Protein AF-A0A319DHI3-F1 (afdb_monomer_lite)

Organism: NCBI:txid1448320

pLDDT: mean 70.58, std 24.43, range [30.47, 97.31]

Secondary structure (DSSP, 8-state):
--TTSS---TT---GGGTGGGS--PPPPPPPPPPPP----------------------------------------GGG-EEEEEEEE-SSEEEEEEEE---------------------PPPEEEEEEEEPP-S-HHHHHHHHHHHHHHHH---TTSPPEEEEEE-SSSTT-EEEEEE--TT--HHHHHHTSTTSS--HHHHHHHHHHHHHHHHH-

Sequence (217 aa):
MILTKQPLCLLHLPSSLWSRWQPSSPSPSPSPSPSPSPSSSNLLELETEGSLESDEQHPLLNKHHHHHNQLQTTLPPNYGTCTSILHYGTHSCIRLYKSSSSSSPSSPTNPQTQTPKPPKRSQRYFVLKTLRPTTSTAQKLRNALESLLSTTLSHPHLLRTIDTLTSPKRRGETTLVSEFCPLGDLGQYLASRSRGVLAPGEARDVLRQVLGAVGYL

Foldseek 3Di:
DPPVPAAAQQPPDDPVVVVVPDDPDPDDDDDDDDDDDDDDDDDDDDDDDDDDDDDDDDDDDDPDDDPPDPPCLPDPLQQADFDAWPDDDPFKTKTKTKHDPPDDPDDDDDDDDDDDDPDDDDIFMKIKIKGHDDPDPVSLVVVVVVVVCQQPDDDPNHFHFPDKDDRPVHPSIIMTITGDRPCHHPQSVLVPDPVSDDDPVVVVVVVVSVVRSVVSD

InterPro domains:
  IPR000719 Protein kinase domain [PS50011] (80-217)
  IPR001245 Serine-threonine/tyrosine-protein kinase, catalytic domain [PF07714] (121-217)
  IPR011009 Protein kinase-like domain superfamily [SSF56112] (120-217)

Structure (mmCIF, N/CA/C/O backbone):
data_AF-A0A319DHI3-F1
#
_entry.id   AF-A0A319DHI3-F1
#
loop_
_atom_site.group_PDB
_atom_site.id
_atom_site.type_symbol
_atom_site.label_atom_id
_atom_site.label_alt_id
_atom_site.label_comp_id
_atom_site.label_asym_id
_atom_site.label_entity_id
_atom_site.label_seq_id
_atom_site.pdbx_PDB_ins_code
_atom_site.Cartn_x
_atom_site.Cartn_y
_atom_site.Cartn_z
_atom_site.occupancy
_atom_site.B_iso_or_equiv
_atom_site.auth_seq_id
_atom_site.auth_comp_id
_atom_site.auth_asym_id
_atom_site.auth_atom_id
_atom_site.pdbx_PDB_model_num
ATOM 1 N N . MET A 1 1 ? 6.275 -9.210 -21.234 1.00 36.16 1 MET A N 1
ATOM 2 C CA . MET A 1 1 ? 4.800 -9.059 -21.124 1.00 36.16 1 MET A CA 1
ATOM 3 C C . MET A 1 1 ? 4.261 -9.449 -19.732 1.00 36.16 1 MET A C 1
ATOM 5 O O . MET A 1 1 ? 3.164 -9.978 -19.636 1.00 36.16 1 MET A O 1
ATOM 9 N N . ILE A 1 2 ? 4.990 -9.194 -18.635 1.00 39.66 2 ILE A N 1
ATOM 10 C CA . ILE A 1 2 ? 4.577 -9.639 -17.282 1.00 39.66 2 ILE A CA 1
ATOM 11 C C . ILE A 1 2 ? 3.806 -8.535 -16.523 1.00 39.66 2 ILE A C 1
ATOM 13 O O . ILE A 1 2 ? 2.928 -8.832 -15.720 1.00 39.66 2 ILE A O 1
ATOM 17 N N . LEU A 1 3 ? 4.055 -7.260 -16.844 1.00 45.19 3 LEU A N 1
ATOM 18 C CA . LEU A 1 3 ? 3.503 -6.097 -16.133 1.00 45.19 3 LEU A CA 1
ATOM 19 C C . LEU A 1 3 ? 2.072 -5.699 -16.527 1.00 45.19 3 LEU A C 1
ATOM 21 O O . LEU A 1 3 ? 1.460 -4.883 -15.847 1.00 45.19 3 LEU A O 1
ATOM 25 N N . THR A 1 4 ? 1.500 -6.275 -17.589 1.00 44.53 4 THR A N 1
ATOM 26 C CA . THR A 1 4 ? 0.123 -5.949 -18.008 1.00 44.53 4 THR A CA 1
ATOM 27 C C . THR A 1 4 ? -0.947 -6.643 -17.163 1.00 44.53 4 THR A C 1
ATOM 29 O O . THR A 1 4 ? -2.120 -6.301 -17.277 1.00 44.53 4 THR A O 1
ATOM 32 N N . LYS A 1 5 ? -0.566 -7.620 -16.325 1.00 43.97 5 LYS A N 1
ATOM 33 C CA . LYS A 1 5 ? -1.500 -8.428 -15.519 1.00 43.97 5 LYS A CA 1
ATOM 34 C C . LYS A 1 5 ? -1.241 -8.393 -14.011 1.00 43.97 5 LYS A C 1
ATOM 36 O O . LYS A 1 5 ? -1.989 -9.018 -13.267 1.00 43.97 5 LYS A O 1
ATOM 41 N N . GLN A 1 6 ? -0.183 -7.726 -13.557 1.00 46.97 6 GLN A N 1
ATOM 42 C CA . GLN A 1 6 ? 0.192 -7.669 -12.144 1.00 46.97 6 GLN A CA 1
ATOM 43 C C . GLN A 1 6 ? 0.262 -6.194 -11.738 1.00 46.97 6 GLN A C 1
ATOM 45 O O . GLN A 1 6 ? 1.110 -5.482 -12.280 1.00 46.97 6 GLN A O 1
ATOM 50 N N . PRO A 1 7 ? -0.621 -5.711 -10.846 1.00 48.66 7 PRO A N 1
ATOM 51 C CA . PRO A 1 7 ? -0.544 -4.337 -10.377 1.00 48.66 7 PRO A CA 1
ATOM 52 C C . PRO A 1 7 ? 0.771 -4.154 -9.617 1.00 48.66 7 PRO A C 1
ATOM 54 O O . PRO A 1 7 ? 1.057 -4.871 -8.656 1.00 48.66 7 PRO A O 1
ATOM 57 N N . LEU A 1 8 ? 1.591 -3.201 -10.058 1.00 50.03 8 LEU A N 1
ATOM 58 C CA . LEU A 1 8 ? 2.637 -2.667 -9.198 1.00 50.03 8 LEU A CA 1
ATOM 59 C C . LEU A 1 8 ? 1.958 -1.811 -8.131 1.00 50.03 8 LEU A C 1
ATOM 61 O O . LEU A 1 8 ? 1.081 -1.001 -8.436 1.00 50.03 8 LEU A O 1
ATOM 65 N N . CYS A 1 9 ? 2.376 -1.971 -6.879 1.00 50.53 9 CYS A N 1
ATOM 66 C CA . CYS A 1 9 ? 1.965 -1.091 -5.794 1.00 50.53 9 CYS A CA 1
ATOM 67 C C . CYS A 1 9 ? 2.652 0.274 -5.987 1.00 50.53 9 CYS A C 1
ATOM 69 O O . CYS A 1 9 ? 3.675 0.566 -5.373 1.00 50.53 9 CYS A O 1
ATOM 71 N N . LEU A 1 10 ? 2.115 1.105 -6.885 1.00 48.00 10 LEU A N 1
ATOM 72 C CA . LEU A 1 10 ? 2.698 2.404 -7.244 1.00 48.00 10 LEU A CA 1
ATOM 73 C C . LEU A 1 10 ? 2.516 3.472 -6.158 1.00 48.00 10 LEU A C 1
ATOM 75 O O . LEU A 1 10 ? 3.172 4.507 -6.201 1.00 48.00 10 LEU A O 1
ATOM 79 N N . LEU A 1 11 ? 1.683 3.206 -5.150 1.00 42.56 11 LEU A N 1
ATOM 80 C CA . LEU A 1 11 ? 1.424 4.117 -4.037 1.00 42.56 11 LEU A CA 1
ATOM 81 C C . LEU A 1 11 ? 1.624 3.419 -2.692 1.00 42.56 11 LEU A C 1
ATOM 83 O O . LEU A 1 11 ? 0.743 3.383 -1.837 1.00 42.56 11 LEU A O 1
ATOM 87 N N . HIS A 1 12 ? 2.818 2.876 -2.481 1.00 42.56 12 HIS A N 1
ATOM 88 C CA . HIS A 1 12 ? 3.374 2.848 -1.136 1.00 42.56 12 HIS A CA 1
ATOM 89 C C . HIS A 1 12 ? 4.557 3.806 -1.109 1.00 42.56 12 HIS A C 1
ATOM 91 O O . HIS A 1 12 ? 5.701 3.410 -1.286 1.00 42.56 12 HIS A O 1
ATOM 97 N N . LEU A 1 13 ? 4.254 5.099 -0.981 1.00 35.31 13 LEU A N 1
ATOM 98 C CA . LEU A 1 13 ? 5.253 6.127 -0.723 1.00 35.31 13 LEU A CA 1
ATOM 99 C C . LEU A 1 13 ? 5.558 6.077 0.780 1.00 35.31 13 LEU A C 1
ATOM 101 O O . LEU A 1 13 ? 4.743 6.565 1.569 1.00 35.31 13 LEU A O 1
ATOM 105 N N . PRO A 1 14 ? 6.678 5.480 1.230 1.00 36.59 14 PRO A N 1
ATOM 106 C CA . PRO A 1 14 ? 7.170 5.764 2.566 1.00 36.59 14 PRO A CA 1
ATOM 107 C C . PRO A 1 14 ? 7.330 7.281 2.704 1.00 36.59 14 PRO A C 1
ATOM 109 O O . PRO A 1 14 ? 7.787 7.959 1.782 1.00 36.59 14 PRO A O 1
ATOM 112 N N . SER A 1 15 ? 6.968 7.821 3.865 1.00 42.94 15 SER A N 1
ATOM 113 C CA . SER A 1 15 ? 7.085 9.250 4.186 1.00 42.94 15 SER A CA 1
ATOM 114 C C . SER A 1 15 ? 8.495 9.817 3.952 1.00 42.94 15 SER A C 1
ATOM 116 O O . SER A 1 15 ? 8.642 11.019 3.761 1.00 42.94 15 SER A O 1
ATOM 118 N N . SER A 1 16 ? 9.523 8.963 3.878 1.00 38.22 16 SER A N 1
ATOM 119 C CA . SER A 1 16 ? 10.902 9.328 3.540 1.00 38.22 16 SER A CA 1
ATOM 120 C C . SER A 1 16 ? 11.125 9.756 2.080 1.00 38.22 16 SER A C 1
ATOM 122 O O . SER A 1 16 ? 12.112 10.438 1.808 1.00 38.22 16 SER A O 1
ATOM 124 N N . LEU A 1 17 ? 10.238 9.417 1.134 1.00 40.50 17 LEU A N 1
ATOM 125 C CA . LEU A 1 17 ? 10.367 9.866 -0.263 1.00 40.50 17 LEU A CA 1
ATOM 126 C C . LEU A 1 17 ? 9.920 11.322 -0.469 1.00 40.50 17 LEU A C 1
ATOM 128 O O . LEU A 1 17 ? 10.429 11.974 -1.379 1.00 40.50 17 LEU A O 1
ATOM 132 N N . TRP A 1 18 ? 9.058 11.867 0.399 1.00 40.66 18 TRP A N 1
ATOM 133 C CA . TRP A 1 18 ? 8.704 13.294 0.368 1.00 40.66 18 TRP A CA 1
ATOM 134 C C . TRP A 1 18 ? 9.872 14.198 0.774 1.00 40.66 18 TRP A C 1
ATOM 136 O O . TRP A 1 18 ? 10.034 15.276 0.209 1.00 40.66 18 TRP A O 1
ATOM 146 N N . SER A 1 19 ? 10.738 13.745 1.685 1.00 40.16 19 SER A N 1
ATOM 147 C CA . SER A 1 19 ? 11.916 14.512 2.113 1.00 40.16 19 SER A CA 1
ATOM 148 C C . SER A 1 19 ? 12.955 14.692 1.001 1.00 40.16 19 SER A C 1
ATOM 150 O O . SER A 1 19 ? 13.740 15.631 1.048 1.00 40.16 19 SER A O 1
ATOM 152 N N . ARG A 1 20 ? 12.960 13.822 -0.020 1.00 40.34 20 ARG A N 1
ATOM 153 C CA . ARG A 1 20 ? 13.910 13.889 -1.144 1.00 40.34 20 ARG A CA 1
ATOM 154 C C . ARG A 1 20 ? 13.523 14.923 -2.213 1.00 40.34 20 ARG A C 1
ATOM 156 O O . ARG A 1 20 ? 14.382 15.312 -2.995 1.00 40.34 20 ARG A O 1
ATOM 163 N N . TRP A 1 21 ? 12.267 15.371 -2.243 1.00 38.88 21 TRP A N 1
ATOM 164 C CA . TRP A 1 21 ? 11.761 16.351 -3.216 1.00 38.88 21 TRP A CA 1
ATOM 165 C C . TRP A 1 21 ? 11.563 17.754 -2.632 1.00 38.88 21 TRP A C 1
ATOM 167 O O . TRP A 1 21 ? 11.002 18.620 -3.302 1.00 38.88 21 TRP A O 1
ATOM 177 N N . GLN A 1 22 ? 12.031 18.013 -1.408 1.00 40.81 22 GLN A N 1
ATOM 178 C CA . GLN A 1 22 ? 12.145 19.392 -0.948 1.00 40.81 22 GLN A CA 1
ATOM 179 C C . GLN A 1 22 ? 13.282 20.069 -1.726 1.00 40.81 22 GLN A C 1
ATOM 181 O O . GLN A 1 22 ? 14.399 19.543 -1.715 1.00 40.81 22 GLN A O 1
ATOM 186 N N . PRO A 1 23 ? 13.038 21.202 -2.414 1.00 38.53 23 PRO A N 1
ATOM 187 C CA . PRO A 1 23 ? 14.133 22.017 -2.915 1.00 38.53 23 PRO A CA 1
ATOM 188 C C . PRO A 1 23 ? 15.029 22.339 -1.721 1.00 38.53 23 PRO A C 1
ATOM 190 O O . PRO A 1 23 ? 14.546 22.808 -0.691 1.00 38.53 23 PRO A O 1
ATOM 193 N N . SER A 1 24 ? 16.315 22.010 -1.837 1.00 44.00 24 SER A N 1
ATOM 194 C CA . SER A 1 24 ? 17.316 22.316 -0.824 1.00 44.00 24 SER A CA 1
ATOM 195 C C . SER A 1 24 ? 17.225 23.801 -0.498 1.00 44.00 24 SER A C 1
ATOM 197 O O . SER A 1 24 ? 17.513 24.640 -1.355 1.00 44.00 24 SER A O 1
ATOM 199 N N . SER A 1 25 ? 16.777 24.111 0.718 1.00 49.09 25 SER A N 1
ATOM 200 C CA . SER A 1 25 ? 16.766 25.462 1.262 1.00 49.09 25 SER A CA 1
ATOM 201 C C . SER A 1 25 ? 18.147 26.085 1.032 1.00 49.09 25 SER A C 1
ATOM 203 O O . SER A 1 25 ? 19.147 25.404 1.287 1.00 49.09 25 SER A O 1
ATOM 205 N N . PRO A 1 26 ? 18.248 27.329 0.533 1.00 44.53 26 PRO A N 1
ATOM 206 C CA . PRO A 1 26 ? 19.545 27.965 0.354 1.00 44.53 26 PRO A CA 1
ATOM 207 C C . PRO A 1 26 ? 20.287 27.987 1.695 1.00 44.53 26 PRO A C 1
ATOM 209 O O . PRO A 1 26 ? 19.713 28.328 2.729 1.00 44.53 26 PRO A O 1
ATOM 212 N N . SER A 1 27 ? 21.553 27.562 1.660 1.00 51.34 27 SER A N 1
ATOM 213 C CA . SER A 1 27 ? 22.453 27.530 2.815 1.00 51.34 27 SER A CA 1
ATOM 214 C C . SER A 1 27 ? 22.424 28.880 3.539 1.00 51.34 27 SER A C 1
ATOM 216 O O . SER A 1 27 ? 22.609 29.904 2.874 1.00 51.34 27 SER A O 1
ATOM 218 N N . PRO A 1 28 ? 22.229 28.929 4.869 1.00 46.22 28 PRO A N 1
ATOM 219 C CA . PRO A 1 28 ? 22.390 30.176 5.596 1.00 46.22 28 PRO A CA 1
ATOM 220 C C . PRO A 1 28 ? 23.846 30.638 5.468 1.00 46.22 28 PRO A C 1
ATOM 222 O O . PRO A 1 28 ? 24.785 29.871 5.688 1.00 46.22 28 PRO A O 1
ATOM 225 N N . SER A 1 29 ? 24.013 31.890 5.049 1.00 53.88 29 SER A N 1
ATOM 226 C CA . SER A 1 29 ? 25.300 32.584 4.999 1.00 53.88 29 SER A CA 1
ATOM 227 C C . SER A 1 29 ? 25.890 32.679 6.417 1.00 53.88 29 SER A C 1
ATOM 229 O O . SER A 1 29 ? 25.120 32.856 7.365 1.00 53.88 29 SER A O 1
ATOM 231 N N . PRO A 1 30 ? 27.217 32.576 6.608 1.00 47.91 30 PRO A N 1
ATOM 232 C CA . PRO A 1 30 ? 27.811 32.623 7.940 1.00 47.91 30 PRO A CA 1
ATOM 233 C C . PRO A 1 30 ? 27.656 34.024 8.550 1.00 47.91 30 PRO A C 1
ATOM 235 O O . PRO A 1 30 ? 28.173 35.006 8.020 1.00 47.91 30 PRO A O 1
ATOM 238 N N . SER A 1 31 ? 26.941 34.120 9.673 1.00 53.53 31 SER A N 1
ATOM 239 C CA . SER A 1 31 ? 26.945 35.317 10.518 1.00 53.53 31 SER A CA 1
ATOM 240 C C . SER A 1 31 ? 28.185 35.341 11.428 1.00 53.53 31 SER A C 1
ATOM 242 O O . SER A 1 31 ? 28.656 34.278 11.840 1.00 53.53 31 SER A O 1
ATOM 244 N N . PRO A 1 32 ? 28.730 36.536 11.725 1.00 44.84 32 PRO A N 1
ATOM 245 C CA . PRO A 1 32 ? 30.010 36.704 12.408 1.00 44.84 32 PRO A CA 1
ATOM 246 C C . PRO A 1 32 ? 29.967 36.381 13.910 1.00 44.84 32 PRO A C 1
ATOM 248 O O . PRO A 1 32 ? 28.933 36.480 14.568 1.00 44.84 32 PRO A O 1
ATOM 251 N N . SER A 1 33 ? 31.141 36.005 14.423 1.00 45.78 33 SER A N 1
ATOM 252 C CA . SER A 1 33 ? 31.447 35.566 15.788 1.00 45.78 33 SER A CA 1
ATOM 253 C C . SER A 1 33 ? 31.031 36.548 16.898 1.00 45.78 33 SER A C 1
ATOM 255 O O . SER A 1 33 ? 31.194 37.756 16.724 1.00 45.78 33 SER A O 1
ATOM 257 N N . PRO A 1 34 ? 30.606 36.058 18.080 1.00 44.69 34 PRO A N 1
ATOM 258 C CA . PRO A 1 34 ? 30.396 36.900 19.254 1.00 44.69 34 PRO A CA 1
ATOM 259 C C . PRO A 1 34 ? 31.695 37.115 20.053 1.00 44.69 34 PRO A C 1
ATOM 261 O O . PRO A 1 34 ? 32.431 36.169 20.338 1.00 44.69 34 PRO A O 1
ATOM 264 N N . SER A 1 35 ? 31.938 38.364 20.457 1.00 44.28 35 SER A N 1
ATOM 265 C CA . SER A 1 35 ? 32.925 38.749 21.479 1.00 44.28 35 SER A CA 1
ATOM 266 C C . SER A 1 35 ? 32.280 38.775 22.878 1.00 44.28 35 SER A C 1
ATOM 268 O O . SER A 1 35 ? 31.080 39.036 22.974 1.00 44.28 35 SER A O 1
ATOM 270 N N . PRO A 1 36 ? 33.036 38.530 23.968 1.00 50.75 36 PRO A N 1
ATOM 271 C CA . PRO A 1 36 ? 32.479 38.394 25.315 1.00 50.75 36 PRO A CA 1
ATOM 272 C C . PRO A 1 36 ? 32.521 39.693 26.142 1.00 50.75 36 PRO A C 1
ATOM 274 O O . PRO A 1 36 ? 33.281 40.609 25.820 1.00 50.75 36 PRO A O 1
ATOM 277 N N . SER A 1 37 ? 31.811 39.657 27.287 1.00 41.78 37 SER A N 1
ATOM 278 C CA . SER A 1 37 ? 31.950 40.427 28.561 1.00 41.78 37 SER A CA 1
ATOM 279 C C . SER A 1 37 ? 30.704 41.276 28.952 1.00 41.78 37 SER A C 1
ATOM 281 O O . SER A 1 37 ? 29.848 41.498 28.103 1.00 41.78 37 SER A O 1
ATOM 283 N N . PRO A 1 38 ? 30.549 41.746 30.216 1.00 46.25 38 PRO A N 1
ATOM 284 C CA . PRO A 1 38 ? 30.062 40.951 31.356 1.00 46.25 38 PRO A CA 1
ATOM 285 C C . PRO A 1 38 ? 28.987 41.668 32.235 1.00 46.25 38 PRO A C 1
ATOM 287 O O . PRO A 1 38 ? 28.722 42.852 32.079 1.00 46.25 38 PRO A O 1
ATOM 290 N N . SER A 1 39 ? 28.455 40.930 33.224 1.00 36.69 39 SER A N 1
ATOM 291 C CA . SER A 1 39 ? 27.930 41.374 34.542 1.00 36.69 39 SER A CA 1
ATOM 292 C C . SER A 1 39 ? 26.665 42.259 34.666 1.00 36.69 39 SER A C 1
ATOM 294 O O . SER A 1 39 ? 26.707 43.457 34.411 1.00 36.69 39 SER A O 1
ATOM 296 N N . SER A 1 40 ? 25.619 41.702 35.309 1.00 38.47 40 SER A N 1
ATOM 297 C CA . SER A 1 40 ? 25.028 42.131 36.614 1.00 38.47 40 SER A CA 1
ATOM 298 C C . SER A 1 40 ? 23.487 42.043 36.689 1.00 38.47 40 SER A C 1
ATOM 300 O O . SER A 1 40 ? 22.779 42.762 35.999 1.00 38.47 40 SER A O 1
ATOM 302 N N . SER A 1 41 ? 23.027 41.174 37.598 1.00 37.19 41 SER A N 1
ATOM 303 C CA . SER A 1 41 ? 21.993 41.344 38.646 1.00 37.19 41 SER A CA 1
ATOM 304 C C . SER A 1 41 ? 20.616 41.978 38.360 1.00 37.19 41 SER A C 1
ATOM 306 O O . SER A 1 41 ? 20.517 43.178 38.131 1.00 37.19 41 SER A O 1
ATOM 308 N N . ASN A 1 42 ? 19.549 41.186 38.569 1.00 37.03 42 ASN A N 1
ATOM 309 C CA . ASN A 1 42 ? 18.462 41.340 39.578 1.00 37.03 42 ASN A CA 1
ATOM 310 C C . ASN A 1 42 ? 17.189 40.602 39.088 1.00 37.03 42 ASN A C 1
ATOM 312 O O . ASN A 1 42 ? 16.768 40.804 37.957 1.00 37.03 42 ASN A O 1
ATOM 316 N N . LEU A 1 43 ? 16.712 39.555 39.775 1.00 37.09 43 LEU A N 1
ATOM 317 C CA . LEU A 1 43 ? 15.815 39.531 40.954 1.00 37.09 43 LEU A CA 1
ATOM 318 C C . LEU A 1 43 ? 14.330 39.734 40.573 1.00 37.09 43 LEU A C 1
ATOM 320 O O . LEU A 1 43 ? 13.960 40.828 40.163 1.00 37.09 43 LEU A O 1
ATOM 324 N N . LEU A 1 44 ? 13.549 38.645 40.698 1.00 40.53 44 LEU A N 1
ATOM 325 C CA . LEU A 1 44 ? 12.099 38.474 40.973 1.00 40.53 44 LEU A CA 1
ATOM 326 C C . LEU A 1 44 ? 11.757 37.028 40.535 1.00 40.53 44 LEU A C 1
ATOM 328 O O . LEU A 1 44 ? 11.788 36.717 39.350 1.00 40.53 44 LEU A O 1
ATOM 332 N N . GLU A 1 45 ? 11.751 36.030 41.419 1.00 34.84 45 GLU A N 1
ATOM 333 C CA . GLU A 1 45 ? 10.675 35.687 42.366 1.00 34.84 45 GLU A CA 1
ATOM 334 C C . GLU A 1 45 ? 9.314 35.505 41.674 1.00 34.84 45 GLU A C 1
ATOM 336 O O . GLU A 1 45 ? 8.595 36.467 41.427 1.00 34.84 45 GLU A O 1
ATOM 341 N N . LEU A 1 46 ? 8.970 34.250 41.367 1.00 38.78 46 LEU A N 1
ATOM 342 C CA . LEU A 1 46 ? 7.614 33.742 41.562 1.00 38.78 46 LEU A CA 1
ATOM 343 C C . LEU A 1 46 ? 7.668 32.220 41.744 1.00 38.78 46 LEU A C 1
ATOM 345 O O . LEU A 1 46 ? 8.078 31.470 40.856 1.00 38.78 46 LEU A O 1
ATOM 349 N N . GLU A 1 47 ? 7.275 31.802 42.938 1.00 34.69 47 GLU A N 1
ATOM 350 C CA . GLU A 1 47 ? 7.034 30.428 43.353 1.00 34.69 47 GLU A CA 1
ATOM 351 C C . GLU A 1 47 ? 5.916 29.793 42.516 1.00 34.69 47 GLU A C 1
ATOM 353 O O . GLU A 1 47 ? 4.902 30.428 42.230 1.00 34.69 47 GLU A O 1
ATOM 358 N N . THR A 1 48 ? 6.049 28.509 42.183 1.00 43.16 48 THR A N 1
ATOM 359 C CA . THR A 1 48 ? 4.923 27.563 42.201 1.00 43.16 48 THR A CA 1
ATOM 360 C C . THR A 1 48 ? 5.492 26.163 42.407 1.00 43.16 48 THR A C 1
ATOM 362 O O . THR A 1 48 ? 6.064 25.549 41.508 1.00 43.16 48 THR A O 1
ATOM 365 N N . GLU A 1 49 ? 5.336 25.710 43.646 1.00 32.16 49 GLU A N 1
ATOM 366 C CA . GLU A 1 49 ? 5.457 24.340 44.131 1.00 32.16 49 GLU A CA 1
ATOM 367 C C . GLU A 1 49 ? 4.580 23.366 43.327 1.00 32.16 49 GLU A C 1
ATOM 369 O O . GLU A 1 49 ? 3.438 23.665 42.972 1.00 32.16 49 GLU A O 1
ATOM 374 N N . GLY A 1 50 ? 5.109 22.169 43.077 1.00 35.94 50 GLY A N 1
ATOM 375 C CA . GLY A 1 50 ? 4.402 21.092 42.389 1.00 35.94 50 GLY A CA 1
ATOM 376 C C . GLY A 1 50 ? 5.274 19.858 42.180 1.00 35.94 50 GLY A C 1
ATOM 377 O O . GLY A 1 50 ? 5.421 19.391 41.055 1.00 35.94 50 GLY A O 1
ATOM 378 N N . SER A 1 51 ? 5.884 19.367 43.260 1.00 30.47 51 SER A N 1
ATOM 379 C CA . SER A 1 51 ? 6.587 18.082 43.314 1.00 30.47 51 SER A CA 1
ATOM 380 C C . SER A 1 51 ? 5.584 16.925 43.301 1.00 30.47 51 SER A C 1
ATOM 382 O O . SER A 1 51 ? 4.710 16.886 44.163 1.00 30.47 51 SER A O 1
ATOM 384 N N . LEU A 1 52 ? 5.730 15.977 42.370 1.00 40.72 52 LEU A N 1
ATOM 385 C CA . LEU A 1 52 ? 5.423 14.563 42.605 1.00 40.72 52 LEU A CA 1
ATOM 386 C C . LEU A 1 52 ? 6.421 13.686 41.828 1.00 40.72 52 LEU A C 1
ATOM 388 O O . LEU A 1 52 ? 6.533 13.753 40.603 1.00 40.72 52 LEU A O 1
ATOM 392 N N . GLU A 1 53 ? 7.144 12.905 42.625 1.00 33.38 53 GLU A N 1
ATOM 393 C CA . GLU A 1 53 ? 8.140 11.858 42.366 1.00 33.38 53 GLU A CA 1
ATOM 394 C C . GLU A 1 53 ? 7.670 10.809 41.332 1.00 33.38 53 GLU A C 1
ATOM 396 O O . GLU A 1 53 ? 6.487 10.496 41.237 1.00 33.38 53 GLU A O 1
ATOM 401 N N . SER A 1 54 ? 8.512 10.407 40.374 1.00 31.70 54 SER A N 1
ATOM 402 C CA . SER A 1 54 ? 9.550 9.355 40.434 1.00 31.70 54 SER A CA 1
ATOM 403 C C . SER A 1 54 ? 9.001 7.927 40.551 1.00 31.70 54 SER A C 1
ATOM 405 O O . SER A 1 54 ? 8.473 7.554 41.588 1.00 31.70 54 SER A O 1
ATOM 407 N N . ASP A 1 55 ? 9.195 7.122 39.497 1.00 31.47 55 ASP A N 1
ATOM 408 C CA . ASP A 1 55 ? 9.520 5.695 39.637 1.00 31.47 55 ASP A CA 1
ATOM 409 C C . ASP A 1 55 ? 10.153 5.157 38.334 1.00 31.47 55 ASP A C 1
ATOM 411 O O . ASP A 1 55 ? 9.496 4.643 37.423 1.00 31.47 55 ASP A O 1
ATOM 415 N N . GLU A 1 56 ? 11.474 5.326 38.227 1.00 36.31 56 GLU A N 1
ATOM 416 C CA . GLU A 1 56 ? 12.338 4.465 37.421 1.00 36.31 56 GLU A CA 1
ATOM 417 C C . GLU A 1 56 ? 12.720 3.245 38.268 1.00 36.31 56 GLU A C 1
ATOM 419 O O . GLU A 1 56 ? 13.507 3.354 39.206 1.00 36.31 56 GLU A O 1
ATOM 424 N N . GLN A 1 57 ? 12.240 2.059 37.893 1.00 35.38 57 GLN A N 1
ATOM 425 C CA . GLN A 1 57 ? 12.864 0.801 38.302 1.00 35.38 57 GLN A CA 1
ATOM 426 C C . GLN A 1 57 ? 13.058 -0.114 37.092 1.00 35.38 57 GLN A C 1
ATOM 428 O O . GLN A 1 57 ? 12.153 -0.798 36.615 1.00 35.38 57 GLN A O 1
ATOM 433 N N . HIS A 1 58 ? 14.299 -0.131 36.612 1.00 35.00 58 HIS A N 1
ATOM 434 C CA . HIS A 1 58 ? 14.873 -1.230 35.848 1.00 35.00 58 HIS A CA 1
ATOM 435 C C . HIS A 1 58 ? 15.063 -2.460 36.751 1.00 35.00 58 HIS A C 1
ATOM 437 O O . HIS A 1 58 ? 15.632 -2.333 37.835 1.00 35.00 58 HIS A O 1
ATOM 443 N N . PRO A 1 59 ? 14.778 -3.670 36.242 1.00 42.62 59 PRO A N 1
ATOM 444 C CA . PRO A 1 59 ? 15.582 -4.831 36.586 1.00 42.62 59 PRO A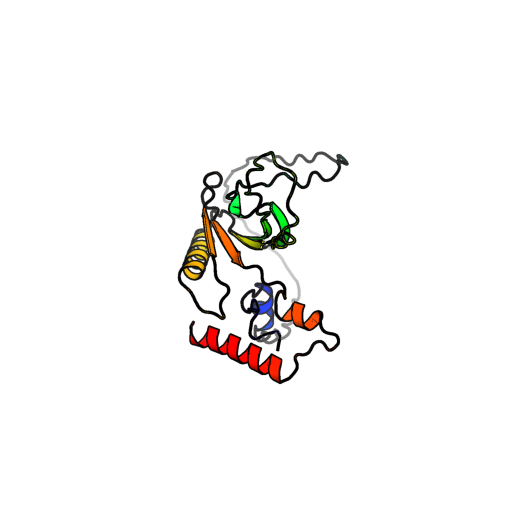 CA 1
ATOM 445 C C . PRO A 1 59 ? 16.287 -5.412 35.357 1.00 42.62 59 PRO A C 1
ATOM 447 O O . PRO A 1 59 ? 15.773 -5.476 34.239 1.00 42.62 59 PRO A O 1
ATOM 450 N N . LEU A 1 60 ? 17.519 -5.820 35.622 1.00 36.88 60 LEU A N 1
ATOM 451 C CA . LEU A 1 60 ? 18.505 -6.382 34.716 1.00 36.88 60 LEU A CA 1
ATOM 452 C C . LEU A 1 60 ? 18.072 -7.740 34.132 1.00 36.88 60 LEU A C 1
ATOM 454 O O . LEU A 1 60 ? 17.542 -8.593 34.832 1.00 36.88 60 LEU A O 1
ATOM 458 N N . LEU A 1 61 ? 18.393 -7.930 32.847 1.00 45.03 61 LEU A N 1
ATOM 459 C CA . LEU A 1 61 ? 18.846 -9.179 32.213 1.00 45.03 61 LEU A CA 1
ATOM 460 C C . LEU A 1 61 ? 18.261 -10.509 32.735 1.00 45.03 61 LEU A C 1
ATOM 462 O O . LEU A 1 61 ? 18.934 -11.264 33.430 1.00 45.03 61 LEU A O 1
ATOM 466 N N . ASN A 1 62 ? 17.109 -10.903 32.186 1.00 32.34 62 ASN A N 1
ATOM 467 C CA . ASN A 1 62 ? 16.817 -12.320 31.965 1.00 32.34 62 ASN A CA 1
ATOM 468 C C . ASN A 1 62 ? 16.987 -12.653 30.476 1.00 32.34 62 ASN A C 1
ATOM 470 O O . ASN A 1 62 ? 16.192 -12.251 29.626 1.00 32.34 62 ASN A O 1
ATOM 474 N N . LYS A 1 63 ? 18.037 -13.423 30.162 1.00 41.53 63 LYS A N 1
ATOM 475 C CA . LYS A 1 63 ? 18.155 -14.192 28.916 1.00 41.53 63 LYS A CA 1
ATOM 476 C C . LYS A 1 63 ? 16.987 -15.181 28.852 1.00 41.53 63 LYS A C 1
ATOM 478 O O . LYS A 1 63 ? 17.084 -16.286 29.376 1.00 41.53 63 LYS A O 1
ATOM 483 N N . HIS A 1 64 ? 15.898 -14.805 28.192 1.00 36.03 64 HIS A N 1
ATOM 484 C CA . HIS A 1 64 ? 14.843 -15.737 27.813 1.00 36.03 64 HIS A CA 1
ATOM 485 C C . HIS A 1 64 ? 14.631 -15.709 26.304 1.00 36.03 64 HIS A C 1
ATOM 487 O O . HIS A 1 64 ? 14.511 -14.658 25.678 1.00 36.03 64 HIS A O 1
ATOM 493 N N . HIS A 1 65 ? 14.642 -16.910 25.731 1.00 38.44 65 HIS A N 1
ATOM 494 C CA . HIS A 1 65 ? 14.404 -17.202 24.329 1.00 38.44 65 HIS A CA 1
ATOM 495 C C . HIS A 1 65 ? 13.183 -16.455 23.770 1.00 38.44 65 HIS A C 1
ATOM 497 O O . HIS A 1 65 ? 12.146 -16.342 24.419 1.00 38.44 65 HIS A O 1
ATOM 503 N N . HIS A 1 66 ? 13.322 -15.972 22.534 1.00 34.19 66 HIS A N 1
ATOM 504 C CA . HIS A 1 66 ? 12.293 -15.289 21.754 1.00 34.19 66 HIS A CA 1
ATOM 505 C C . HIS A 1 66 ? 10.942 -16.031 21.745 1.00 34.19 66 HIS A C 1
ATOM 507 O O . HIS A 1 66 ? 10.702 -16.903 20.914 1.00 34.19 66 HIS A O 1
ATOM 513 N N . HIS A 1 67 ? 10.004 -15.598 22.587 1.00 36.38 67 HIS A N 1
ATOM 514 C CA . HIS A 1 67 ? 8.576 -15.877 22.427 1.00 36.38 67 HIS A CA 1
ATOM 515 C C . HIS A 1 67 ? 7.944 -14.801 21.522 1.00 36.38 67 HIS A C 1
ATOM 517 O O . HIS A 1 67 ? 7.255 -13.886 21.966 1.00 36.38 67 HIS A O 1
ATOM 523 N N . HIS A 1 68 ? 8.192 -14.886 20.212 1.00 42.94 68 HIS A N 1
ATOM 524 C CA . HIS A 1 68 ? 7.601 -13.988 19.209 1.00 42.94 68 HIS A CA 1
ATOM 525 C C . HIS A 1 68 ? 6.184 -14.442 18.807 1.00 42.94 68 HIS A C 1
ATOM 527 O O . HIS A 1 68 ? 5.961 -14.813 17.659 1.00 42.94 68 HIS A O 1
ATOM 533 N N . ASN A 1 69 ? 5.220 -14.482 19.741 1.00 39.56 69 ASN A N 1
ATOM 534 C CA . ASN A 1 69 ? 3.861 -14.937 19.389 1.00 39.56 69 ASN A CA 1
ATOM 535 C C . ASN A 1 69 ? 2.672 -14.268 20.113 1.00 39.56 69 ASN A C 1
ATOM 537 O O . ASN A 1 69 ? 1.564 -14.786 20.048 1.00 39.56 69 ASN A O 1
ATOM 541 N N . GLN A 1 70 ? 2.841 -13.117 20.776 1.00 36.59 70 GLN A N 1
ATOM 542 C CA . GLN A 1 70 ? 1.790 -12.553 21.652 1.00 36.59 70 GLN A CA 1
ATOM 543 C C . GLN A 1 70 ? 1.076 -11.274 21.173 1.00 36.59 70 GLN A C 1
ATOM 545 O O . GLN A 1 70 ? 0.506 -10.533 21.964 1.00 36.59 70 GLN A O 1
ATOM 550 N N . LEU A 1 71 ? 1.009 -11.024 19.865 1.00 47.47 71 LEU A N 1
ATOM 551 C CA . LEU A 1 71 ? 0.107 -10.001 19.308 1.00 47.47 71 LEU A CA 1
ATOM 552 C C . LEU A 1 71 ? -0.773 -10.600 18.208 1.00 47.47 71 LEU A C 1
ATOM 554 O O . LEU A 1 71 ? -0.843 -10.078 17.097 1.00 47.47 71 LEU A O 1
ATOM 558 N N . GLN A 1 72 ? -1.453 -11.704 18.531 1.00 48.88 72 GLN A N 1
ATOM 559 C CA . GLN A 1 72 ? -2.662 -12.103 17.815 1.00 48.88 72 GLN A CA 1
ATOM 560 C C . GLN A 1 72 ? -3.799 -11.181 18.273 1.00 48.88 72 GLN A C 1
ATOM 562 O O . GLN A 1 72 ? -4.596 -11.512 19.151 1.00 48.88 72 GLN A O 1
ATOM 567 N N . THR A 1 73 ? -3.871 -9.981 17.694 1.00 53.91 73 THR A N 1
ATOM 568 C CA . THR A 1 73 ? -5.170 -9.319 17.569 1.00 53.91 73 THR A CA 1
ATOM 569 C C . THR A 1 73 ? -6.060 -10.308 16.820 1.00 53.91 73 THR A C 1
ATOM 571 O O . THR A 1 73 ? -5.653 -10.841 15.791 1.00 53.91 73 THR A O 1
ATOM 574 N N . THR A 1 74 ? -7.209 -10.661 17.397 1.00 57.19 74 THR A N 1
ATOM 575 C CA . THR A 1 74 ? -8.138 -11.657 16.847 1.00 57.19 74 THR A CA 1
ATOM 576 C C . THR A 1 74 ? -8.753 -11.108 15.565 1.00 57.19 74 THR A C 1
ATOM 578 O O . THR A 1 74 ? -9.864 -10.583 15.572 1.00 57.19 74 THR A O 1
ATOM 581 N N . LEU A 1 75 ? -7.978 -11.141 14.485 1.00 68.38 75 LEU A N 1
ATOM 582 C CA . LEU A 1 75 ? -8.435 -10.872 13.137 1.00 68.38 75 LEU A CA 1
ATOM 583 C C . LEU A 1 75 ? -9.436 -11.964 12.746 1.00 68.38 75 LEU A C 1
ATOM 585 O O . LEU A 1 75 ? -9.332 -13.090 13.246 1.00 68.38 75 LEU A O 1
ATOM 589 N N . PRO A 1 76 ? -10.398 -11.659 11.860 1.00 70.75 76 PRO A N 1
ATOM 590 C CA . PRO A 1 76 ? -11.285 -12.674 11.322 1.00 70.75 76 PRO A CA 1
ATOM 591 C C . PRO A 1 76 ? -10.469 -13.859 10.784 1.00 70.75 76 PRO A C 1
ATOM 593 O O . PRO A 1 76 ? -9.432 -13.640 10.144 1.00 70.75 76 PRO A O 1
ATOM 596 N N . PRO A 1 77 ? -10.932 -15.106 10.985 1.00 69.38 77 PRO A N 1
ATOM 597 C CA . PRO A 1 77 ? -10.185 -16.313 10.610 1.00 69.38 77 PRO A CA 1
ATOM 598 C C . PRO A 1 77 ? -9.824 -16.366 9.114 1.00 69.38 77 PRO A C 1
ATOM 600 O O . PRO A 1 77 ? -8.899 -17.067 8.712 1.00 69.38 77 PRO A O 1
ATOM 603 N N . ASN A 1 78 ? -10.510 -15.572 8.291 1.00 83.69 78 ASN A N 1
ATOM 604 C CA . ASN A 1 78 ? -10.382 -15.526 6.839 1.00 83.69 78 ASN A CA 1
ATOM 605 C C . ASN A 1 78 ? -9.000 -15.044 6.351 1.00 83.69 78 ASN A C 1
ATOM 607 O O . ASN A 1 78 ? -8.556 -15.447 5.271 1.00 83.69 78 ASN A O 1
ATOM 611 N N . TYR A 1 79 ? -8.297 -14.216 7.134 1.00 87.19 79 TYR A N 1
ATOM 612 C CA . TYR A 1 79 ? -7.013 -13.624 6.727 1.00 87.19 79 TYR A CA 1
ATOM 613 C C . TYR A 1 79 ? -5.789 -14.454 7.137 1.00 87.19 79 TYR A C 1
ATOM 615 O O . TYR A 1 79 ? -4.690 -14.218 6.633 1.00 87.19 79 TYR A O 1
ATOM 623 N N . GLY A 1 80 ? -5.982 -15.479 7.970 1.00 89.25 80 GLY A N 1
ATOM 624 C CA . GLY A 1 80 ? -4.933 -16.404 8.392 1.00 89.25 80 GLY A CA 1
ATOM 625 C C . GLY A 1 80 ? -3.937 -15.802 9.383 1.00 89.25 80 GLY A C 1
ATOM 626 O O . GLY A 1 80 ? -4.313 -15.032 10.265 1.00 89.25 80 GLY A O 1
ATOM 627 N N . THR A 1 81 ? -2.665 -16.192 9.278 1.00 90.69 81 THR A N 1
ATOM 628 C CA . THR A 1 81 ? -1.631 -15.851 10.268 1.00 90.69 81 THR A CA 1
ATOM 629 C C . THR A 1 81 ? -0.636 -14.825 9.740 1.00 90.69 81 THR A C 1
ATOM 631 O O . THR A 1 81 ? -0.303 -14.805 8.555 1.00 90.69 81 THR A O 1
ATOM 634 N N . CYS A 1 82 ? -0.146 -13.965 10.637 1.00 92.81 82 CYS A N 1
ATOM 635 C CA . CYS A 1 82 ? 0.912 -13.008 10.328 1.00 92.81 82 CYS A CA 1
ATOM 636 C C . CYS A 1 82 ? 2.210 -13.770 10.039 1.00 92.81 82 CYS A C 1
ATOM 638 O O . CYS A 1 82 ? 2.691 -14.507 10.898 1.00 92.81 82 CYS A O 1
ATOM 640 N N . THR A 1 83 ? 2.789 -13.579 8.857 1.00 93.69 83 THR A N 1
ATOM 641 C CA . THR A 1 83 ? 4.049 -14.224 8.458 1.00 93.69 83 THR A CA 1
ATOM 642 C C . THR A 1 83 ? 5.243 -13.287 8.519 1.00 93.69 83 THR A C 1
ATOM 644 O O . THR A 1 83 ? 6.363 -13.748 8.699 1.00 93.69 83 THR A O 1
ATOM 647 N N . SER A 1 84 ? 5.033 -11.984 8.321 1.00 94.19 84 SER A N 1
ATOM 648 C CA . SER A 1 84 ? 6.117 -11.000 8.341 1.00 94.19 84 SER A CA 1
ATOM 649 C C . SER A 1 84 ? 5.600 -9.609 8.684 1.00 94.19 84 SER A C 1
ATOM 651 O O . SER A 1 84 ? 4.424 -9.298 8.484 1.00 94.19 84 SER A O 1
ATOM 653 N N . ILE A 1 85 ? 6.493 -8.760 9.177 1.00 94.88 85 ILE A N 1
ATOM 654 C CA . ILE A 1 85 ? 6.234 -7.344 9.408 1.00 94.88 85 ILE A CA 1
ATOM 655 C C . ILE A 1 85 ? 7.002 -6.573 8.346 1.00 94.88 85 ILE A C 1
ATOM 657 O O . ILE A 1 85 ? 8.227 -6.605 8.317 1.00 94.88 85 ILE A O 1
ATOM 661 N N . LEU A 1 86 ? 6.265 -5.917 7.455 1.00 92.88 86 LEU A N 1
ATOM 662 C CA . LEU A 1 86 ? 6.831 -5.222 6.302 1.00 92.88 86 LEU A CA 1
ATOM 663 C C . LEU A 1 86 ? 7.321 -3.823 6.679 1.00 92.88 86 LEU A C 1
ATOM 665 O O . LEU A 1 86 ? 8.320 -3.356 6.144 1.00 92.88 86 LEU A O 1
ATOM 669 N N . HIS A 1 87 ? 6.622 -3.148 7.598 1.00 94.00 87 HIS A N 1
ATOM 670 C CA . HIS A 1 87 ? 6.987 -1.798 8.013 1.00 94.00 87 HIS A CA 1
ATOM 671 C C . HIS A 1 87 ? 6.465 -1.442 9.409 1.00 94.00 87 HIS A C 1
ATOM 673 O O . HIS A 1 87 ? 5.355 -1.820 9.802 1.00 94.00 87 HIS A O 1
ATOM 679 N N . TYR A 1 88 ? 7.249 -0.637 10.126 1.00 94.88 88 TYR A N 1
ATOM 680 C CA . TYR A 1 88 ? 6.861 0.019 11.368 1.00 94.88 88 TYR A CA 1
ATOM 681 C C . TYR A 1 88 ? 6.922 1.533 11.192 1.00 94.88 88 TYR A C 1
ATOM 683 O O . TYR A 1 88 ? 8.003 2.108 11.116 1.00 94.88 88 TYR A O 1
ATOM 691 N N . GLY A 1 89 ? 5.753 2.167 11.167 1.00 93.56 89 GLY A N 1
ATOM 692 C CA . GLY A 1 89 ? 5.635 3.616 11.220 1.00 93.56 89 GLY A CA 1
ATOM 693 C C . GLY A 1 89 ? 5.333 4.102 12.638 1.00 93.56 89 GLY A C 1
ATOM 694 O O . GLY A 1 89 ? 4.902 3.338 13.509 1.00 93.56 89 GLY A O 1
ATOM 695 N N . THR A 1 90 ? 5.473 5.409 12.850 1.00 93.75 90 THR A N 1
ATOM 696 C CA . THR A 1 90 ? 5.161 6.072 14.129 1.00 93.75 90 THR A CA 1
ATOM 697 C C . THR A 1 90 ? 3.710 5.839 14.562 1.00 93.75 90 THR A C 1
ATOM 699 O O . THR A 1 90 ? 3.427 5.589 15.730 1.00 93.75 90 THR A O 1
ATOM 702 N N . HIS A 1 91 ? 2.776 5.865 13.606 1.00 93.94 91 HIS A N 1
ATOM 703 C CA . HIS A 1 91 ? 1.333 5.771 13.870 1.00 93.94 91 HIS A CA 1
ATOM 704 C C . HIS A 1 91 ? 0.663 4.561 13.219 1.00 93.94 91 HIS A C 1
ATOM 706 O O . HIS A 1 91 ? -0.553 4.408 13.301 1.00 93.94 91 HIS A O 1
ATOM 712 N N . SER A 1 92 ? 1.432 3.682 12.579 1.00 95.00 92 SER A N 1
ATOM 713 C CA . SER A 1 92 ? 0.889 2.476 11.959 1.00 95.00 92 SER A CA 1
ATOM 714 C C . SER A 1 92 ? 1.912 1.347 11.905 1.00 95.00 92 SER A C 1
ATOM 716 O O . SER A 1 92 ? 3.100 1.544 12.157 1.00 95.00 92 SER A O 1
ATOM 718 N N . CYS A 1 93 ? 1.461 0.138 11.608 1.00 95.25 93 CYS A N 1
ATOM 719 C CA . CYS A 1 93 ? 2.341 -0.957 11.219 1.00 95.25 93 CYS A CA 1
ATOM 720 C C . CYS A 1 93 ? 1.732 -1.718 10.047 1.00 95.25 93 CYS A C 1
ATOM 722 O O . CYS A 1 93 ? 0.512 -1.741 9.889 1.00 95.25 93 CYS A O 1
ATOM 724 N N . ILE A 1 94 ? 2.589 -2.315 9.224 1.00 95.44 94 ILE A N 1
ATOM 725 C CA . ILE A 1 94 ? 2.186 -3.052 8.029 1.00 95.44 94 ILE A CA 1
ATOM 726 C C . ILE A 1 94 ? 2.707 -4.469 8.145 1.00 95.44 94 ILE A C 1
ATOM 728 O O . ILE A 1 94 ? 3.898 -4.691 8.377 1.00 95.44 94 ILE A O 1
ATOM 732 N N . ARG A 1 95 ? 1.805 -5.434 8.007 1.00 95.56 95 ARG A N 1
ATOM 733 C CA . ARG A 1 95 ? 2.081 -6.852 8.221 1.00 95.56 95 ARG A CA 1
ATOM 734 C C . ARG A 1 95 ? 1.568 -7.676 7.052 1.00 95.56 95 ARG A C 1
ATOM 736 O O . ARG A 1 95 ? 0.501 -7.399 6.513 1.00 95.56 95 ARG A O 1
ATOM 743 N N . LEU A 1 96 ? 2.332 -8.698 6.691 1.00 95.25 96 LEU A N 1
ATOM 744 C CA . LEU A 1 96 ? 1.956 -9.695 5.702 1.00 95.25 96 LEU A CA 1
ATOM 745 C C . LEU A 1 96 ? 1.267 -10.858 6.407 1.00 95.25 96 LEU A C 1
ATOM 747 O O . LEU A 1 96 ? 1.810 -11.415 7.364 1.00 95.25 96 LEU A O 1
ATOM 751 N N . TYR A 1 97 ? 0.100 -11.234 5.906 1.00 94.69 97 TYR A N 1
ATOM 752 C CA . TYR A 1 97 ? -0.677 -12.368 6.376 1.00 94.69 97 TYR A CA 1
ATOM 753 C C . TYR A 1 97 ? -0.807 -13.418 5.286 1.00 94.69 97 TYR A C 1
ATOM 755 O O . TYR A 1 97 ? -0.898 -13.099 4.097 1.00 94.69 97 TYR A O 1
ATOM 763 N N . LYS A 1 98 ? -0.836 -14.679 5.708 1.00 92.75 98 LYS A N 1
ATOM 764 C CA . LYS A 1 98 ? -1.013 -15.836 4.839 1.00 92.75 98 LYS A CA 1
ATOM 765 C C . LYS A 1 98 ? -2.268 -16.587 5.253 1.00 92.75 98 LYS A C 1
ATOM 767 O O . LYS A 1 98 ? -2.334 -17.133 6.354 1.00 92.75 98 LYS A O 1
ATOM 772 N N . SER A 1 99 ? -3.233 -16.653 4.342 1.00 90.06 99 SER A N 1
ATOM 773 C CA . SER A 1 99 ? -4.453 -17.430 4.533 1.00 90.06 99 SER A CA 1
ATOM 774 C C . SER A 1 99 ? -4.259 -18.859 4.036 1.00 90.06 99 SER A C 1
ATOM 776 O O . SER A 1 99 ? -3.893 -19.103 2.880 1.00 90.06 99 SER A O 1
ATOM 778 N N . SER A 1 100 ? -4.500 -19.806 4.939 1.00 77.44 100 SER A N 1
ATOM 779 C CA . SER A 1 100 ? -4.594 -21.229 4.636 1.00 77.44 100 SER A CA 1
ATOM 780 C C . SER A 1 100 ? -6.069 -21.561 4.449 1.00 77.44 100 SER A C 1
ATOM 782 O O . SER A 1 100 ? -6.816 -21.614 5.420 1.00 77.44 100 SER A O 1
ATOM 784 N N . SER A 1 101 ? -6.513 -21.788 3.214 1.00 65.88 101 SER A N 1
ATOM 785 C CA . SER A 1 101 ? -7.868 -22.277 2.944 1.00 65.88 101 SER A CA 1
ATOM 786 C C . SER A 1 101 ? -8.004 -23.743 3.383 1.00 65.88 101 SER A C 1
ATOM 788 O O . SER A 1 101 ? -7.869 -24.688 2.597 1.00 65.88 101 SER A O 1
ATOM 790 N N . SER A 1 102 ? -8.246 -23.949 4.677 1.00 56.41 102 SER A N 1
ATOM 791 C CA . SER A 1 102 ? -8.605 -25.240 5.262 1.00 56.41 102 SER A CA 1
ATOM 792 C C . SER A 1 102 ? -10.120 -25.329 5.448 1.00 56.41 102 SER A C 1
ATOM 794 O O . SER A 1 102 ? -10.626 -25.259 6.562 1.00 56.41 102 SER A O 1
ATOM 796 N N . SER A 1 103 ? -10.869 -25.485 4.360 1.00 47.88 103 SER A N 1
ATOM 797 C CA . SER A 1 103 ? -12.266 -25.918 4.450 1.00 47.88 103 SER A CA 1
ATOM 798 C C . SER A 1 103 ? -12.568 -26.955 3.376 1.00 47.88 103 SER A C 1
ATOM 800 O O . SER A 1 103 ? -13.045 -26.682 2.278 1.00 47.88 103 SER A O 1
ATOM 802 N N . SER A 1 104 ? -12.265 -28.205 3.704 1.00 46.88 104 SER A N 1
ATOM 803 C CA . SER A 1 104 ? -13.080 -29.318 3.227 1.00 46.88 104 SER A CA 1
ATOM 804 C C . SER A 1 104 ? -13.245 -30.272 4.403 1.00 46.88 104 SER A C 1
ATOM 806 O O . SER A 1 104 ? -12.224 -30.682 4.958 1.00 46.88 104 SER A O 1
ATOM 808 N N . PRO A 1 105 ? -14.480 -30.588 4.825 1.00 48.25 105 PRO A N 1
ATOM 809 C CA . PRO A 1 105 ? -14.705 -31.670 5.764 1.00 48.25 105 PRO A CA 1
ATOM 810 C C . PRO A 1 105 ? -14.228 -32.963 5.101 1.00 48.25 105 PRO A C 1
ATOM 812 O O . PRO A 1 105 ? -14.622 -33.294 3.984 1.00 48.25 105 PRO A O 1
ATOM 815 N N . SER A 1 106 ? -13.322 -33.663 5.771 1.00 44.53 106 SER A N 1
ATOM 816 C CA . SER A 1 106 ? -12.960 -35.030 5.432 1.00 44.53 106 SER A CA 1
ATOM 817 C C . SER A 1 106 ? -14.164 -35.927 5.714 1.00 44.53 106 SER A C 1
ATOM 819 O O . SER A 1 106 ? -14.354 -36.367 6.846 1.00 44.53 106 SER A O 1
ATOM 821 N N . SER A 1 107 ? -14.994 -36.185 4.706 1.00 43.62 107 SER A N 1
ATOM 822 C CA . SER A 1 107 ? -15.875 -37.352 4.739 1.00 43.62 107 SER A CA 1
ATOM 823 C C . SER A 1 107 ? -15.008 -38.603 4.569 1.00 43.62 107 SER A C 1
ATOM 825 O O . SER A 1 107 ? -14.211 -38.652 3.626 1.00 43.62 107 SER A O 1
ATOM 827 N N . PRO A 1 108 ? -15.103 -39.598 5.463 1.00 57.94 108 PRO A N 1
ATOM 828 C CA . PRO A 1 108 ? -14.394 -40.848 5.283 1.00 57.94 108 PRO A CA 1
ATOM 829 C C . PRO A 1 108 ? -15.146 -41.737 4.277 1.00 57.94 108 PRO A C 1
ATOM 831 O O . PRO A 1 108 ? -16.372 -41.703 4.189 1.00 57.94 108 PRO A O 1
ATOM 834 N N . THR A 1 109 ? -14.370 -42.583 3.595 1.00 45.47 109 THR A N 1
ATOM 835 C CA . THR A 1 109 ? -14.788 -43.877 3.025 1.00 45.47 109 THR A CA 1
ATOM 836 C C . THR A 1 109 ? -15.394 -43.874 1.612 1.00 45.47 109 THR A C 1
ATOM 838 O O . THR A 1 109 ? -16.603 -43.786 1.444 1.00 45.47 109 THR A O 1
ATOM 841 N N . ASN A 1 110 ? -14.559 -44.109 0.588 1.00 46.00 110 ASN A N 1
ATOM 842 C CA . ASN A 1 110 ? -14.566 -45.390 -0.149 1.00 46.00 110 ASN A CA 1
ATOM 843 C C . ASN A 1 110 ? -13.346 -45.502 -1.101 1.00 46.00 110 ASN A C 1
ATOM 845 O O . ASN A 1 110 ? -13.073 -44.544 -1.829 1.00 46.00 110 ASN A O 1
ATOM 849 N N . PRO A 1 111 ? -12.599 -46.623 -1.143 1.00 57.75 111 PRO A N 1
ATOM 850 C CA . PRO A 1 111 ? -11.458 -46.783 -2.036 1.00 57.75 111 PRO A CA 1
ATOM 851 C C . PRO A 1 111 ? -11.866 -47.539 -3.305 1.00 57.75 111 PRO A C 1
ATOM 853 O O . PRO A 1 111 ? -12.051 -48.744 -3.240 1.00 57.75 111 PRO A O 1
ATOM 856 N N . GLN A 1 112 ? -11.979 -46.848 -4.444 1.00 54.53 112 GLN A N 1
ATOM 857 C CA . GLN A 1 112 ? -11.667 -47.358 -5.798 1.00 54.53 112 GLN A CA 1
ATOM 858 C C . GLN A 1 112 ? -12.293 -46.461 -6.870 1.00 54.53 112 GLN A C 1
ATOM 860 O O . GLN A 1 112 ? -13.395 -46.713 -7.343 1.00 54.53 112 GLN A O 1
ATOM 865 N N . THR A 1 113 ? -11.569 -45.436 -7.317 1.00 49.25 113 THR A N 1
ATOM 866 C CA . THR A 1 113 ? -11.570 -45.024 -8.732 1.00 49.25 113 THR A CA 1
ATOM 867 C C . THR A 1 113 ? -10.387 -44.088 -8.967 1.00 49.25 113 THR A C 1
ATOM 869 O O . THR A 1 113 ? -10.166 -43.148 -8.208 1.00 49.25 113 THR A O 1
ATOM 872 N N . GLN A 1 114 ? -9.580 -44.366 -9.991 1.00 54.84 114 GLN A N 1
ATOM 873 C CA . GLN A 1 114 ? -8.496 -43.481 -10.415 1.00 54.84 114 GLN A CA 1
ATOM 874 C C . GLN A 1 114 ? -9.115 -42.218 -11.030 1.00 54.84 114 GLN A C 1
ATOM 876 O O . GLN A 1 114 ? -9.591 -42.241 -12.160 1.00 54.84 114 GLN A O 1
ATOM 881 N N . THR A 1 115 ? -9.138 -41.123 -10.272 1.00 53.41 115 THR A N 1
ATOM 882 C CA . THR A 1 115 ? -9.625 -39.806 -10.717 1.00 53.41 115 THR A CA 1
ATOM 883 C C . THR A 1 115 ? 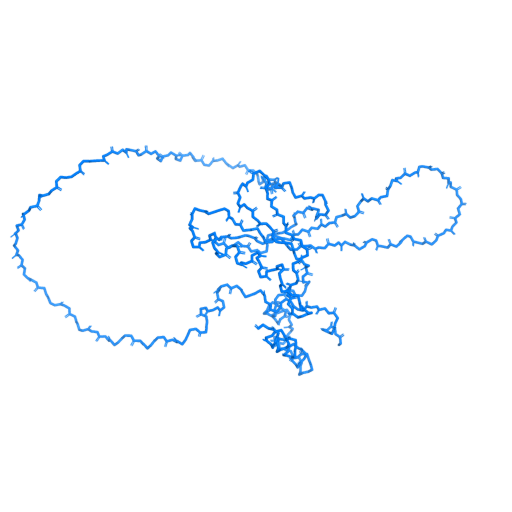-8.548 -38.721 -10.565 1.00 53.41 115 THR A C 1
ATOM 885 O O . THR A 1 115 ? -7.577 -38.916 -9.830 1.00 53.41 115 THR A O 1
ATOM 888 N N . PRO A 1 116 ? -8.675 -37.590 -11.292 1.00 53.44 116 PRO A N 1
ATOM 889 C CA . PRO A 1 116 ? -7.594 -36.647 -11.583 1.00 53.44 116 PRO A CA 1
ATOM 890 C C . PRO A 1 116 ? -6.969 -36.021 -10.334 1.00 53.44 116 PRO A C 1
ATOM 892 O O . PRO A 1 116 ? -7.658 -35.743 -9.354 1.00 53.44 116 PRO A O 1
ATOM 895 N N . LYS A 1 117 ? -5.659 -35.741 -10.410 1.00 54.31 117 LYS A N 1
ATOM 896 C CA . LYS A 1 117 ? -4.874 -35.006 -9.401 1.00 54.31 117 LYS A CA 1
ATOM 897 C C . LYS A 1 117 ? -5.679 -33.813 -8.848 1.00 54.31 117 LYS A C 1
ATOM 899 O O . LYS A 1 117 ? -6.075 -32.958 -9.644 1.00 54.31 117 LYS A O 1
ATOM 904 N N . PRO A 1 118 ? -5.886 -33.702 -7.523 1.00 56.59 118 PRO A N 1
ATOM 905 C CA . PRO A 1 118 ? -6.627 -32.583 -6.957 1.00 56.59 118 PRO A CA 1
ATOM 906 C C . PRO A 1 118 ? -5.912 -31.256 -7.272 1.00 56.59 118 PRO A C 1
ATOM 908 O O . PRO A 1 118 ? -4.675 -31.202 -7.242 1.00 56.59 118 PRO A O 1
ATOM 911 N N . PRO A 1 119 ? -6.656 -30.177 -7.581 1.00 58.50 119 PRO A N 1
ATOM 912 C CA . PRO A 1 119 ? -6.068 -28.893 -7.930 1.00 58.50 119 PRO A CA 1
ATOM 913 C C . PRO A 1 119 ? -5.224 -28.355 -6.771 1.00 58.50 119 PRO A C 1
ATOM 915 O O . PRO A 1 119 ? -5.642 -28.328 -5.611 1.00 58.50 119 PRO A O 1
ATOM 918 N N . LYS A 1 120 ? -4.005 -27.921 -7.105 1.00 58.03 120 LYS A N 1
ATOM 919 C CA . LYS A 1 120 ? -3.031 -27.342 -6.176 1.00 58.03 120 LYS A CA 1
ATOM 920 C C . LYS A 1 120 ? -3.642 -26.068 -5.575 1.00 58.03 120 LYS A C 1
ATOM 922 O O . LYS A 1 120 ? -3.759 -25.059 -6.264 1.00 58.03 120 LYS A O 1
ATOM 927 N N . ARG A 1 121 ? -4.080 -26.126 -4.312 1.00 61.91 121 ARG A N 1
ATOM 928 C CA . ARG A 1 121 ? -4.704 -24.986 -3.617 1.00 61.91 121 ARG A CA 1
ATOM 929 C C . ARG A 1 121 ? -3.752 -23.787 -3.623 1.00 61.91 121 ARG A C 1
ATOM 931 O O . ARG A 1 121 ? -2.623 -23.889 -3.144 1.00 61.91 121 ARG A O 1
ATOM 938 N N . SER A 1 122 ? -4.203 -22.654 -4.158 1.00 71.12 122 SER A N 1
ATOM 939 C CA . SER A 1 122 ? -3.431 -21.411 -4.177 1.00 71.12 122 SER A CA 1
ATOM 940 C C . SER A 1 122 ? -3.471 -20.748 -2.801 1.00 71.12 122 SER A C 1
ATOM 942 O O . SER A 1 122 ? -4.542 -20.379 -2.317 1.00 71.12 122 SER A O 1
ATOM 944 N N . GLN A 1 123 ? -2.307 -20.585 -2.176 1.00 83.81 123 GLN A N 1
ATOM 945 C CA . GLN A 1 123 ? -2.158 -19.763 -0.973 1.00 83.81 123 GLN A CA 1
ATOM 946 C C . GLN A 1 123 ? -2.486 -18.304 -1.318 1.00 83.81 123 GLN A C 1
ATOM 948 O O . GLN A 1 123 ? -2.070 -17.818 -2.371 1.00 83.81 123 GLN A O 1
ATOM 953 N N . ARG A 1 124 ? -3.227 -17.610 -0.445 1.00 90.31 124 ARG A N 1
ATOM 954 C CA . ARG A 1 124 ? -3.523 -16.177 -0.605 1.00 90.31 124 ARG A CA 1
ATOM 955 C C . ARG A 1 124 ? -2.785 -15.371 0.454 1.00 90.31 124 ARG A C 1
ATOM 957 O O . ARG A 1 124 ? -2.709 -15.782 1.612 1.00 90.31 124 ARG A O 1
ATOM 964 N N . TYR A 1 125 ? -2.258 -14.231 0.029 1.00 93.00 125 TYR A N 1
ATOM 965 C CA . TYR A 1 125 ? -1.513 -13.303 0.866 1.00 93.00 125 TYR A CA 1
ATOM 966 C C . TYR A 1 125 ? -2.245 -11.969 0.947 1.00 93.00 125 TYR A C 1
ATOM 968 O O . TYR A 1 125 ? -2.799 -11.501 -0.050 1.00 93.00 125 TYR A O 1
ATOM 976 N N . PHE A 1 126 ? -2.216 -11.367 2.131 1.00 94.62 126 PHE A N 1
ATOM 977 C CA . PHE A 1 126 ? -2.868 -10.097 2.429 1.00 94.62 126 PHE A CA 1
ATOM 978 C C . PHE A 1 126 ? -1.903 -9.159 3.136 1.00 94.62 126 PHE A C 1
ATOM 980 O O . PHE A 1 126 ? -1.086 -9.599 3.948 1.00 94.62 126 PHE A O 1
ATOM 987 N N . VAL A 1 127 ? -2.019 -7.866 2.855 1.00 95.50 127 VAL A N 1
ATOM 988 C CA . VAL A 1 127 ? -1.268 -6.825 3.555 1.00 95.50 127 VAL A CA 1
ATOM 989 C C . VAL A 1 127 ? -2.226 -6.085 4.469 1.00 95.50 127 VAL A C 1
ATOM 991 O O . VAL A 1 127 ? -3.260 -5.593 4.035 1.00 95.50 127 VAL A O 1
ATOM 994 N N . LEU A 1 128 ? -1.900 -6.048 5.756 1.00 95.38 128 LEU A N 1
ATOM 995 C CA . LEU A 1 128 ? -2.712 -5.392 6.770 1.00 95.38 128 LEU A CA 1
ATOM 996 C C . LEU A 1 128 ? -1.951 -4.185 7.297 1.00 95.38 128 LEU A C 1
ATOM 998 O O . LEU A 1 128 ? -0.883 -4.345 7.896 1.00 95.38 128 LEU A O 1
ATOM 1002 N N . LYS A 1 129 ? -2.511 -2.990 7.099 1.00 95.81 129 LYS A N 1
ATOM 1003 C CA . LYS A 1 129 ? -2.044 -1.756 7.731 1.00 95.81 129 LYS A CA 1
ATOM 1004 C C . LYS A 1 129 ? -2.905 -1.466 8.952 1.00 95.81 129 LYS A C 1
ATOM 1006 O O . LYS A 1 129 ? -4.074 -1.127 8.819 1.00 95.81 129 LYS A O 1
ATOM 1011 N N . THR A 1 130 ? -2.326 -1.572 10.141 1.00 94.31 130 THR A N 1
ATOM 1012 C CA . THR A 1 130 ? -3.003 -1.239 11.398 1.00 94.31 130 THR A CA 1
ATOM 1013 C C . THR A 1 130 ? -2.648 0.179 11.817 1.00 94.31 130 THR A C 1
ATOM 1015 O O . THR A 1 130 ? -1.480 0.476 12.075 1.00 94.31 130 THR A O 1
ATOM 1018 N N . LEU A 1 131 ? -3.654 1.045 11.904 1.00 93.75 131 LEU A N 1
ATOM 1019 C CA . LEU A 1 131 ? -3.561 2.408 12.418 1.00 93.75 131 LEU A CA 1
ATOM 1020 C C . LEU A 1 131 ? -3.640 2.370 13.945 1.00 93.75 131 LEU A C 1
ATOM 1022 O O . LEU A 1 131 ? -4.608 1.867 14.519 1.00 93.75 131 LEU A O 1
ATOM 1026 N N . ARG A 1 132 ? -2.603 2.881 14.612 1.00 90.06 132 ARG A N 1
ATOM 1027 C CA . ARG A 1 132 ? -2.495 2.831 16.073 1.00 90.06 132 ARG A CA 1
ATOM 1028 C C . ARG A 1 132 ? -3.484 3.810 16.717 1.00 90.06 132 ARG A C 1
ATOM 1030 O O . ARG A 1 132 ? -3.631 4.931 16.214 1.00 90.06 132 ARG A O 1
ATOM 1037 N N . PRO A 1 133 ? -4.090 3.443 17.860 1.00 89.81 133 PRO A N 1
ATOM 1038 C CA . PRO A 1 133 ? -4.802 4.395 18.697 1.00 89.81 133 PRO A CA 1
ATOM 1039 C C . PRO A 1 133 ? -3.908 5.579 19.066 1.00 89.81 133 PRO A C 1
ATOM 1041 O O . PRO A 1 133 ? -2.705 5.438 19.289 1.00 89.81 133 PRO A O 1
ATOM 1044 N N . THR A 1 134 ? -4.505 6.760 19.125 1.00 90.19 134 THR A N 1
ATOM 1045 C CA . THR A 1 134 ? -3.809 8.008 19.430 1.00 90.19 134 THR A CA 1
ATOM 1046 C C . THR A 1 134 ? -4.744 8.946 20.174 1.00 90.19 134 THR A C 1
ATOM 1048 O O . THR A 1 134 ? -5.954 8.956 19.935 1.00 90.19 134 THR A O 1
ATOM 1051 N N . THR A 1 135 ? -4.190 9.744 21.080 1.00 93.25 135 THR A N 1
ATOM 1052 C CA . THR A 1 135 ? -4.916 10.810 21.778 1.00 93.25 135 THR A CA 1
ATOM 1053 C C . THR A 1 135 ? -4.970 12.096 20.953 1.00 93.25 135 THR A C 1
ATOM 1055 O O . THR A 1 135 ? -5.926 12.855 21.091 1.00 93.25 135 THR A O 1
ATOM 1058 N N . SER A 1 136 ? -4.016 12.301 20.036 1.00 95.25 136 SER A N 1
ATOM 1059 C CA . SER A 1 136 ? -3.925 13.497 19.193 1.00 95.25 136 SER A CA 1
ATOM 1060 C C . SER A 1 136 ? -5.095 13.599 18.214 1.00 95.25 136 SER A C 1
ATOM 1062 O O . SER A 1 136 ? -5.272 12.741 17.347 1.00 95.25 136 SER A O 1
ATOM 1064 N N . THR A 1 137 ? -5.857 14.691 18.295 1.00 95.81 137 THR A N 1
ATOM 1065 C CA . THR A 1 137 ? -6.967 14.984 17.373 1.00 95.81 137 THR A CA 1
ATOM 1066 C C . THR A 1 137 ? -6.503 15.059 15.920 1.00 95.81 137 THR A C 1
ATOM 1068 O O . THR A 1 137 ? -7.141 14.479 15.044 1.00 95.81 137 THR A O 1
ATOM 1071 N N . ALA A 1 138 ? -5.352 15.688 15.661 1.00 95.81 138 ALA A N 1
ATOM 1072 C CA . ALA A 1 138 ? -4.787 15.770 14.317 1.00 95.81 138 ALA A CA 1
ATOM 1073 C C . ALA A 1 138 ? -4.486 14.376 13.742 1.00 95.81 138 ALA A C 1
ATOM 1075 O O . ALA A 1 138 ? -4.796 14.097 12.585 1.00 95.81 138 ALA A O 1
ATOM 1076 N N . GLN A 1 139 ? -3.932 13.469 14.554 1.00 94.94 139 GLN A N 1
ATOM 1077 C CA . GLN A 1 139 ? -3.660 12.106 14.097 1.00 94.94 139 GLN A CA 1
ATOM 1078 C C . GLN A 1 139 ? -4.941 11.274 13.946 1.00 94.94 139 GLN A C 1
ATOM 1080 O O . GLN A 1 139 ? -5.024 10.481 13.009 1.00 94.94 139 GLN A O 1
ATOM 1085 N N . LYS A 1 140 ? -5.956 11.474 14.798 1.00 93.38 140 LYS A N 1
ATOM 1086 C CA . LYS A 1 140 ? -7.282 10.853 14.615 1.00 93.38 140 LYS A CA 1
ATOM 1087 C C . LYS A 1 140 ? -7.896 11.249 13.274 1.00 93.38 140 LYS A C 1
ATOM 1089 O O . LYS A 1 140 ? -8.352 10.373 12.546 1.00 93.38 140 LYS A O 1
ATOM 1094 N N . LEU A 1 141 ? -7.849 12.538 12.927 1.00 95.12 141 LEU A N 1
ATOM 1095 C CA . LEU A 1 141 ? -8.343 13.032 11.642 1.00 95.12 141 LEU A CA 1
ATOM 1096 C C . LEU A 1 141 ? -7.567 12.416 10.472 1.00 95.12 141 LEU A C 1
ATOM 1098 O O . LEU A 1 141 ? -8.184 11.928 9.532 1.00 95.12 141 LEU A O 1
ATOM 1102 N N . ARG A 1 142 ? -6.229 12.361 10.555 1.00 94.62 142 ARG A N 1
ATOM 1103 C CA . ARG A 1 142 ? -5.401 11.692 9.536 1.00 94.62 142 ARG A CA 1
ATOM 1104 C C . ARG A 1 142 ? -5.785 10.222 9.357 1.00 94.62 142 ARG A C 1
ATOM 1106 O O . ARG A 1 142 ? -5.973 9.788 8.228 1.00 94.62 142 ARG A O 1
ATOM 1113 N N . ASN A 1 143 ? -5.958 9.477 10.450 1.00 93.12 143 ASN A N 1
ATOM 1114 C CA . ASN A 1 143 ? -6.361 8.069 10.396 1.00 93.12 143 ASN A CA 1
ATOM 1115 C C . ASN A 1 143 ? -7.766 7.891 9.786 1.00 93.12 143 ASN A C 1
ATOM 1117 O O . ASN A 1 143 ? -7.991 6.954 9.017 1.00 93.12 143 ASN A O 1
ATOM 1121 N N . ALA A 1 144 ? -8.705 8.784 10.118 1.00 92.38 144 ALA A N 1
ATOM 1122 C C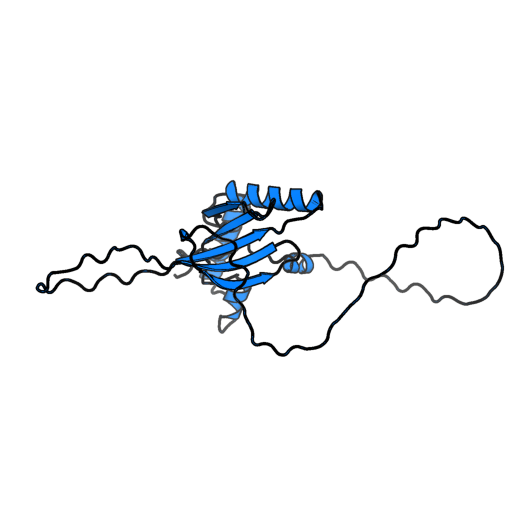A . ALA A 1 144 ? -10.064 8.765 9.582 1.00 92.38 144 ALA A CA 1
ATOM 1123 C C . ALA A 1 144 ? -10.088 9.074 8.078 1.00 92.38 144 ALA A C 1
ATOM 1125 O O . ALA A 1 144 ? -10.711 8.336 7.320 1.00 92.38 144 ALA A O 1
ATOM 1126 N N . LEU A 1 145 ? -9.360 10.108 7.642 1.00 94.56 145 LEU A N 1
ATOM 1127 C CA . LEU A 1 145 ? -9.209 10.446 6.225 1.00 94.56 145 LEU A CA 1
ATOM 1128 C C . LEU A 1 145 ? -8.548 9.311 5.450 1.00 94.56 145 LEU A C 1
ATOM 1130 O O . LEU A 1 145 ? -9.015 8.959 4.374 1.00 94.56 145 LEU A O 1
ATOM 1134 N N . GLU A 1 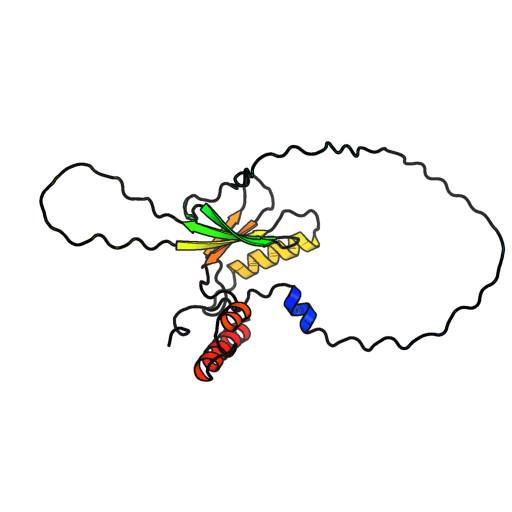146 ? -7.501 8.701 6.004 1.00 94.12 146 GLU A N 1
ATOM 1135 C CA . GLU A 1 146 ? -6.844 7.565 5.362 1.00 94.12 146 GLU A CA 1
ATOM 1136 C C . GLU A 1 146 ? -7.813 6.387 5.180 1.00 94.12 146 GLU A C 1
ATOM 1138 O O . GLU A 1 146 ? -7.885 5.809 4.097 1.00 94.12 146 GLU A O 1
ATOM 1143 N N . SER A 1 147 ? -8.601 6.067 6.210 1.00 92.06 147 SER A N 1
ATOM 1144 C CA . SER A 1 147 ? -9.607 4.998 6.149 1.00 92.06 147 SER A CA 1
ATOM 1145 C C . SER A 1 147 ? -10.721 5.312 5.143 1.00 92.06 147 SER A C 1
ATOM 1147 O O . SER A 1 147 ? -11.144 4.429 4.396 1.00 92.06 147 SER A O 1
ATOM 1149 N N . LEU A 1 148 ? -11.162 6.573 5.083 1.00 93.56 148 LEU A N 1
ATOM 1150 C CA . LEU A 1 148 ? -12.152 7.042 4.116 1.00 93.56 148 LEU A CA 1
ATOM 1151 C C . LEU A 1 148 ? -11.618 6.904 2.687 1.00 93.56 148 LEU A C 1
ATOM 1153 O O . LEU A 1 148 ? -12.205 6.178 1.896 1.00 93.56 148 LEU A O 1
ATOM 1157 N N . LEU A 1 149 ? -10.473 7.516 2.374 1.00 93.38 149 LEU A N 1
ATOM 1158 C CA . LEU A 1 149 ? -9.876 7.475 1.033 1.00 93.38 149 LEU A CA 1
ATOM 1159 C C . LEU A 1 149 ? -9.588 6.042 0.576 1.00 93.38 149 LEU A C 1
ATOM 1161 O O . LEU A 1 149 ? -9.807 5.703 -0.583 1.00 93.38 149 LEU A O 1
ATOM 1165 N N . SER A 1 150 ? -9.154 5.183 1.497 1.00 92.50 150 SER A N 1
ATOM 1166 C CA . SER A 1 150 ? -8.896 3.772 1.204 1.00 92.50 150 SER A CA 1
ATOM 1167 C C . SER A 1 150 ? -10.154 3.004 0.794 1.00 92.50 150 SER A C 1
ATOM 1169 O O . SER A 1 150 ? -10.058 2.040 0.042 1.00 92.50 150 SER A O 1
ATOM 1171 N N . THR A 1 151 ? -11.326 3.402 1.293 1.00 89.75 151 THR A N 1
ATOM 1172 C CA . THR A 1 151 ? -12.602 2.719 1.023 1.00 89.75 151 THR A CA 1
ATOM 1173 C C . THR A 1 151 ? -13.425 3.383 -0.079 1.00 89.75 151 THR A C 1
ATOM 1175 O O . THR A 1 151 ? -14.274 2.720 -0.671 1.00 89.75 151 THR A O 1
ATOM 1178 N N . THR A 1 152 ? -13.177 4.661 -0.383 1.00 93.00 152 THR A N 1
ATOM 1179 C CA . THR A 1 152 ? -13.910 5.407 -1.416 1.00 93.00 152 THR A CA 1
ATOM 1180 C C . THR A 1 152 ? -13.232 5.383 -2.780 1.00 93.00 152 THR A C 1
ATOM 1182 O O . THR A 1 152 ? -13.924 5.385 -3.797 1.00 93.00 152 THR A O 1
ATOM 1185 N N . LEU A 1 153 ? -11.898 5.356 -2.830 1.00 91.88 153 LEU A N 1
ATOM 1186 C CA . LEU A 1 153 ? -11.161 5.383 -4.091 1.00 91.88 153 LEU A CA 1
ATOM 1187 C C . LEU A 1 153 ? -11.072 3.976 -4.686 1.00 91.88 153 LEU A C 1
ATOM 1189 O O . LEU A 1 153 ? -10.557 3.047 -4.065 1.00 91.88 153 LEU A O 1
ATOM 1193 N N . SER A 1 154 ? -11.543 3.824 -5.923 1.00 92.75 154 SER A N 1
ATOM 1194 C CA . SER A 1 154 ? -11.503 2.553 -6.648 1.00 92.75 154 SER A CA 1
ATOM 1195 C C . SER A 1 154 ? -11.044 2.791 -8.078 1.00 92.75 154 SER A C 1
ATOM 1197 O O . SER A 1 154 ? -11.750 3.388 -8.888 1.00 92.75 154 SER A O 1
ATOM 1199 N N . HIS A 1 155 ? -9.835 2.326 -8.382 1.00 93.50 155 HIS A N 1
ATOM 1200 C CA . HIS A 1 155 ? -9.221 2.470 -9.695 1.00 93.50 155 HIS A CA 1
ATOM 1201 C C . HIS A 1 155 ? -8.224 1.321 -9.931 1.00 93.50 155 HIS A C 1
ATOM 1203 O O . HIS A 1 155 ? -7.512 0.945 -8.998 1.00 93.50 155 HIS A O 1
ATOM 1209 N N . PRO A 1 156 ? -8.104 0.766 -11.154 1.00 92.62 156 PRO A N 1
ATOM 1210 C CA . PRO A 1 156 ? -7.224 -0.376 -11.449 1.00 92.62 156 PRO A CA 1
ATOM 1211 C C . PRO A 1 156 ? -5.725 -0.125 -11.213 1.00 92.62 156 PRO A C 1
ATOM 1213 O O . PRO A 1 156 ? -4.939 -1.071 -11.199 1.00 92.62 156 PRO A O 1
ATOM 1216 N N . HIS A 1 157 ? -5.310 1.135 -11.071 1.00 93.62 157 HIS A N 1
ATOM 1217 C CA . HIS A 1 157 ? -3.918 1.530 -10.809 1.00 93.62 157 HIS A CA 1
ATOM 1218 C C . HIS A 1 157 ? -3.705 2.109 -9.401 1.00 93.62 157 HIS A C 1
ATOM 1220 O O . HIS A 1 157 ? -2.628 2.621 -9.104 1.00 93.62 157 HIS A O 1
ATOM 1226 N N . LEU A 1 158 ? -4.717 2.021 -8.533 1.00 91.75 158 LEU A N 1
ATOM 1227 C CA . LEU A 1 158 ? -4.602 2.313 -7.107 1.00 91.75 158 LEU A CA 1
ATOM 1228 C C . LEU A 1 158 ? -4.626 1.000 -6.322 1.00 91.75 158 LEU A C 1
ATOM 1230 O O . LEU A 1 158 ? -5.301 0.042 -6.701 1.00 91.75 158 LEU A O 1
ATOM 1234 N N . LEU A 1 159 ? -3.885 0.950 -5.214 1.00 90.75 159 LEU A N 1
ATOM 1235 C CA . LEU A 1 159 ? -3.931 -0.207 -4.328 1.00 90.75 159 LEU A CA 1
ATOM 1236 C C . LEU A 1 159 ? -5.311 -0.274 -3.672 1.00 90.75 159 LEU A C 1
ATOM 1238 O O . LEU A 1 159 ? -5.692 0.619 -2.921 1.00 90.75 159 LEU A O 1
ATOM 1242 N N . ARG A 1 160 ? -6.044 -1.348 -3.952 1.00 88.31 160 ARG A N 1
ATOM 1243 C CA . ARG A 1 160 ? -7.392 -1.545 -3.430 1.00 88.31 160 ARG A CA 1
ATOM 1244 C C . ARG A 1 160 ? -7.352 -2.026 -1.983 1.00 88.31 160 ARG A C 1
ATOM 1246 O O . ARG A 1 160 ? -6.773 -3.078 -1.693 1.00 88.31 160 ARG A O 1
ATOM 1253 N N . THR A 1 161 ? -8.050 -1.314 -1.105 1.00 93.38 161 THR A N 1
ATOM 1254 C CA . THR A 1 161 ? -8.444 -1.858 0.197 1.00 93.38 161 THR A CA 1
ATOM 1255 C C . THR A 1 161 ? -9.639 -2.776 -0.006 1.00 93.38 161 THR A C 1
ATOM 1257 O O . THR A 1 161 ? -10.662 -2.399 -0.574 1.00 93.38 161 THR A O 1
ATOM 1260 N N . ILE A 1 162 ? -9.470 -4.031 0.389 1.00 93.06 162 ILE A N 1
ATOM 1261 C CA . ILE A 1 162 ? -10.456 -5.092 0.195 1.00 93.06 162 ILE A CA 1
ATOM 1262 C C . ILE A 1 162 ? -11.393 -5.225 1.389 1.00 93.06 162 ILE A C 1
ATOM 1264 O O . ILE A 1 162 ? -12.490 -5.749 1.225 1.00 93.06 162 ILE A O 1
ATOM 1268 N N . ASP A 1 163 ? -10.946 -4.787 2.565 1.00 93.38 163 ASP A N 1
ATOM 1269 C CA . ASP A 1 163 ? -11.700 -4.851 3.810 1.00 93.38 163 ASP A CA 1
ATOM 1270 C C . ASP A 1 163 ? -11.142 -3.848 4.832 1.00 93.38 163 ASP A C 1
ATOM 1272 O O . ASP A 1 163 ? -9.962 -3.481 4.784 1.00 93.38 163 ASP A O 1
ATOM 1276 N N . THR A 1 164 ? -11.986 -3.445 5.777 1.00 93.12 164 THR A N 1
ATOM 1277 C CA . THR A 1 164 ? -11.640 -2.559 6.889 1.00 93.12 164 THR A CA 1
ATOM 1278 C C . THR A 1 164 ? -12.129 -3.183 8.184 1.00 93.12 164 THR A C 1
ATOM 1280 O O . THR A 1 164 ? -13.324 -3.346 8.414 1.00 93.12 164 THR A O 1
ATOM 1283 N N . LEU A 1 165 ? -11.187 -3.501 9.063 1.00 91.50 165 LEU A N 1
ATOM 1284 C CA . LEU A 1 165 ? -11.444 -4.172 10.325 1.00 91.50 165 LEU A CA 1
ATOM 1285 C C . LEU A 1 165 ? -11.303 -3.181 11.474 1.00 91.50 165 LEU A C 1
ATOM 1287 O O . LEU A 1 165 ? -10.287 -2.499 11.605 1.00 91.50 165 LEU A O 1
ATOM 1291 N N . THR A 1 166 ? -12.298 -3.135 12.348 1.00 87.56 166 THR A N 1
ATOM 1292 C CA . THR A 1 166 ? -12.247 -2.372 13.596 1.00 87.56 166 THR A CA 1
ATOM 1293 C C . THR A 1 166 ? -12.078 -3.332 14.765 1.00 87.56 166 THR A C 1
ATOM 1295 O O . THR A 1 166 ? -12.793 -4.326 14.888 1.00 87.56 166 THR A O 1
ATOM 1298 N N . SER A 1 167 ? -11.086 -3.077 15.622 1.00 78.44 167 SER A N 1
ATOM 1299 C CA . SER A 1 167 ? -10.817 -3.962 16.758 1.00 78.44 167 SER A CA 1
ATOM 1300 C C . SER A 1 167 ? -11.805 -3.688 17.895 1.00 78.44 167 SER A C 1
ATOM 1302 O O . SER A 1 167 ? -11.756 -2.607 18.487 1.00 78.44 167 SER A O 1
ATOM 1304 N N . PRO A 1 168 ? -12.654 -4.655 18.295 1.00 68.31 168 PRO A N 1
ATOM 1305 C CA . PRO A 1 168 ? -13.560 -4.454 19.425 1.00 68.31 168 PRO A CA 1
ATOM 1306 C C . PRO A 1 168 ? -12.797 -4.356 20.756 1.00 68.31 168 PRO A C 1
ATOM 1308 O O . PRO A 1 168 ? -13.238 -3.682 21.682 1.00 68.31 168 PRO A O 1
ATOM 1311 N N . LYS A 1 169 ? -11.624 -5.002 20.849 1.00 71.06 169 LYS A N 1
ATOM 1312 C CA . LYS A 1 169 ? -10.786 -5.030 22.060 1.00 71.06 169 LYS A CA 1
ATOM 1313 C C . LYS A 1 169 ? -9.913 -3.785 22.216 1.00 71.06 169 LYS A C 1
ATOM 1315 O O . LYS A 1 169 ? -9.499 -3.469 23.326 1.00 71.06 169 LYS A O 1
ATOM 1320 N N . ARG A 1 170 ? -9.606 -3.087 21.119 1.00 73.88 170 ARG A N 1
ATOM 1321 C 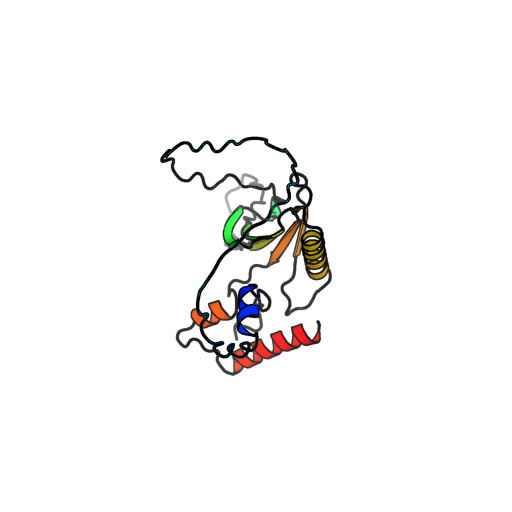CA . ARG A 1 170 ? -8.778 -1.875 21.120 1.00 73.88 170 ARG A CA 1
ATOM 1322 C C . ARG A 1 170 ? -9.539 -0.740 20.461 1.00 73.88 170 ARG A C 1
ATOM 1324 O O . ARG A 1 170 ? -9.474 -0.559 19.247 1.00 73.88 170 ARG A O 1
ATOM 1331 N N . ARG A 1 171 ? -10.261 0.026 21.284 1.00 74.00 171 ARG A N 1
ATOM 1332 C CA . ARG A 1 171 ? -11.026 1.190 20.823 1.00 74.00 171 ARG A CA 1
ATOM 1333 C C . ARG A 1 171 ? -10.130 2.118 19.998 1.00 74.00 171 ARG A C 1
ATOM 1335 O O . ARG A 1 171 ? -9.075 2.545 20.459 1.00 74.00 171 ARG A O 1
ATOM 1342 N N . GLY A 1 172 ? -10.578 2.425 18.783 1.00 74.44 172 GLY A N 1
ATOM 1343 C CA . GLY A 1 172 ? -9.891 3.332 17.863 1.00 74.44 172 GLY A CA 1
ATOM 1344 C C . GLY A 1 172 ? -8.774 2.703 17.025 1.00 74.44 172 GLY A C 1
ATOM 1345 O O . GLY A 1 172 ? -8.174 3.416 16.225 1.00 74.44 172 GLY A O 1
ATOM 1346 N N . GLU A 1 173 ? -8.493 1.402 17.161 1.00 87.75 173 GLU A N 1
ATOM 1347 C CA . GLU A 1 173 ? -7.594 0.693 16.243 1.00 87.75 173 GLU A CA 1
ATOM 1348 C C . GLU A 1 173 ? -8.370 0.278 14.984 1.00 87.75 173 GLU A C 1
ATOM 1350 O O . GLU A 1 173 ? -9.366 -0.448 15.061 1.00 87.75 173 GLU A O 1
ATOM 1355 N N . THR A 1 174 ? -7.911 0.760 13.828 1.00 91.94 174 THR A N 1
ATOM 1356 C CA . THR A 1 174 ? -8.485 0.444 12.511 1.00 91.94 174 THR A CA 1
ATOM 1357 C C . THR A 1 174 ? -7.431 -0.262 11.674 1.00 91.94 174 THR A C 1
ATOM 1359 O O . THR A 1 174 ? -6.294 0.204 11.592 1.00 91.94 174 THR A O 1
ATOM 1362 N N . THR A 1 175 ? -7.793 -1.376 11.052 1.00 94.56 175 THR A N 1
ATOM 1363 C CA . THR A 1 175 ? -6.914 -2.149 10.178 1.00 94.56 175 THR A CA 1
ATOM 1364 C C . THR A 1 175 ? -7.470 -2.160 8.766 1.00 94.56 175 THR A C 1
ATOM 1366 O O . THR A 1 175 ? -8.577 -2.632 8.532 1.00 94.56 175 THR A O 1
ATOM 1369 N N . LEU A 1 176 ? -6.675 -1.670 7.824 1.00 95.38 176 LEU A N 1
ATOM 1370 C CA . LEU A 1 176 ? -6.973 -1.689 6.399 1.00 95.38 176 LEU A CA 1
ATOM 1371 C C . LEU A 1 176 ? -6.339 -2.936 5.790 1.00 95.38 176 LEU A C 1
ATOM 1373 O O . LEU A 1 176 ? -5.141 -3.174 5.970 1.00 95.38 176 LEU A O 1
ATOM 1377 N N . VAL A 1 177 ? -7.140 -3.734 5.096 1.00 95.56 177 VAL A N 1
ATOM 1378 C CA . VAL A 1 177 ? -6.698 -4.955 4.422 1.00 95.56 177 VAL A CA 1
ATOM 1379 C C . VAL A 1 177 ? -6.573 -4.665 2.935 1.00 95.56 177 VAL A C 1
ATOM 1381 O O . VAL A 1 177 ? -7.515 -4.170 2.324 1.00 95.56 177 VAL A O 1
ATOM 1384 N N . SER A 1 178 ? -5.450 -5.018 2.324 1.00 94.75 178 SER A N 1
ATOM 1385 C CA . SER A 1 178 ? -5.231 -4.902 0.883 1.00 94.75 178 SER A CA 1
ATOM 1386 C C . SER A 1 178 ? -4.635 -6.177 0.288 1.00 94.75 178 SER A C 1
ATOM 1388 O O . SER A 1 178 ? -4.186 -7.094 0.989 1.00 94.75 178 SER A O 1
ATOM 1390 N N . GLU A 1 179 ? -4.672 -6.256 -1.041 1.00 90.69 179 GLU A N 1
ATOM 1391 C CA . GLU A 1 179 ? -4.033 -7.336 -1.789 1.00 90.69 179 GLU A CA 1
ATOM 1392 C C . GLU A 1 179 ? -2.506 -7.236 -1.694 1.00 90.69 179 GLU A C 1
ATOM 1394 O O . GLU A 1 179 ? -1.926 -6.150 -1.711 1.00 90.69 179 GLU A O 1
ATOM 1399 N N . PHE A 1 180 ? -1.836 -8.386 -1.596 1.00 91.88 180 PHE A N 1
ATOM 1400 C CA . PHE A 1 180 ? -0.379 -8.429 -1.604 1.00 91.88 180 PHE A CA 1
ATOM 1401 C C . PHE A 1 180 ? 0.174 -8.240 -3.022 1.00 91.88 180 PHE A C 1
ATOM 1403 O O . PHE A 1 180 ? -0.106 -9.045 -3.909 1.00 91.88 180 PHE A O 1
ATOM 1410 N N . CYS A 1 181 ? 1.015 -7.219 -3.208 1.00 90.88 181 CYS A N 1
ATOM 1411 C CA . CYS A 1 181 ? 1.817 -7.020 -4.414 1.00 90.88 181 CYS A CA 1
ATOM 1412 C C . CYS A 1 181 ? 3.132 -7.819 -4.312 1.00 90.88 181 CYS A C 1
ATOM 1414 O O . CYS A 1 181 ? 4.037 -7.394 -3.591 1.00 90.88 181 CYS A O 1
ATOM 1416 N N . PRO A 1 182 ? 3.300 -8.938 -5.043 1.00 88.06 182 PRO A N 1
ATOM 1417 C CA . PRO A 1 182 ? 4.483 -9.792 -4.908 1.00 88.06 182 PRO A CA 1
ATOM 1418 C C . PRO A 1 182 ? 5.770 -9.155 -5.441 1.00 88.06 182 PRO A C 1
ATOM 1420 O O . PRO A 1 182 ? 6.856 -9.573 -5.055 1.00 88.06 182 PRO A O 1
ATOM 1423 N N . LEU A 1 183 ? 5.654 -8.157 -6.321 1.00 88.81 183 LEU A N 1
ATOM 1424 C CA . LEU A 1 183 ? 6.797 -7.436 -6.886 1.00 88.81 183 LEU A CA 1
ATOM 1425 C C . LEU A 1 183 ? 7.289 -6.281 -5.997 1.00 88.81 183 LEU A C 1
ATOM 1427 O O . LEU A 1 183 ? 8.288 -5.657 -6.339 1.00 88.81 183 LEU A O 1
ATOM 1431 N N . GLY A 1 184 ? 6.612 -6.011 -4.875 1.00 89.19 184 GLY A N 1
ATOM 1432 C CA . GLY A 1 184 ? 6.963 -4.919 -3.969 1.00 89.19 184 GLY A CA 1
ATOM 1433 C C . GLY A 1 184 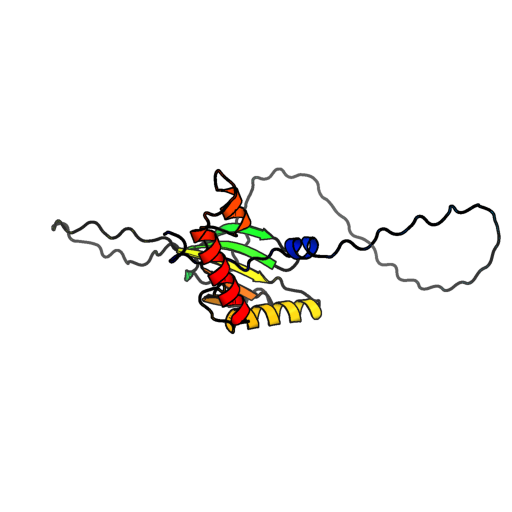? 6.737 -3.532 -4.575 1.00 89.19 184 GLY A C 1
ATOM 1434 O O . GLY A 1 184 ? 5.907 -3.349 -5.473 1.00 89.19 184 GLY A O 1
ATOM 1435 N N . ASP A 1 185 ? 7.455 -2.544 -4.041 1.00 90.50 185 ASP A N 1
ATOM 1436 C CA . ASP A 1 185 ? 7.509 -1.199 -4.613 1.00 90.50 185 ASP A CA 1
ATOM 1437 C C . ASP A 1 185 ? 8.450 -1.135 -5.829 1.00 90.50 185 ASP A C 1
ATOM 1439 O O . ASP A 1 185 ? 9.301 -2.001 -6.044 1.00 90.50 185 ASP A O 1
ATOM 1443 N N . LEU A 1 186 ? 8.304 -0.087 -6.647 1.00 92.50 186 LEU A N 1
ATOM 1444 C CA . LEU A 1 186 ? 9.090 0.073 -7.873 1.00 92.50 186 LEU A CA 1
ATOM 1445 C C . LEU A 1 186 ? 10.603 0.148 -7.600 1.00 92.50 186 LEU A C 1
ATOM 1447 O O . LEU A 1 186 ? 11.386 -0.329 -8.418 1.00 92.50 186 LEU A O 1
ATOM 1451 N N . GLY A 1 187 ? 11.022 0.711 -6.463 1.00 92.44 187 GLY A N 1
ATOM 1452 C CA . GLY A 1 187 ? 12.430 0.797 -6.079 1.00 92.44 187 GLY A CA 1
ATOM 1453 C C . GLY A 1 187 ? 13.020 -0.579 -5.782 1.00 92.44 187 GLY A C 1
ATOM 1454 O O . GLY A 1 187 ? 14.064 -0.927 -6.334 1.00 92.44 187 GLY A O 1
ATOM 1455 N N . GLN A 1 188 ? 12.321 -1.392 -4.986 1.00 89.62 188 GLN A N 1
ATOM 1456 C CA . GLN A 1 188 ? 12.685 -2.793 -4.739 1.00 89.62 188 GLN A CA 1
ATOM 1457 C C . GLN A 1 188 ? 12.693 -3.613 -6.029 1.00 89.62 188 GLN A C 1
ATOM 1459 O O . GLN A 1 188 ? 13.639 -4.363 -6.282 1.00 89.62 188 GLN A O 1
ATOM 1464 N N . TYR A 1 189 ? 11.675 -3.436 -6.873 1.00 91.56 189 TYR A N 1
ATOM 1465 C CA . TYR A 1 189 ? 11.601 -4.118 -8.158 1.00 91.56 189 TYR A CA 1
ATOM 1466 C C . TYR A 1 189 ? 12.813 -3.782 -9.034 1.00 91.56 189 TYR A C 1
ATOM 1468 O O . TYR A 1 189 ? 13.471 -4.689 -9.540 1.00 91.56 189 TYR A O 1
ATOM 1476 N N . LEU A 1 190 ? 13.165 -2.500 -9.161 1.00 94.25 190 LEU A N 1
ATOM 1477 C CA . LEU A 1 190 ? 14.346 -2.057 -9.904 1.00 94.25 190 LEU A CA 1
ATOM 1478 C C . LEU A 1 190 ? 15.642 -2.611 -9.312 1.00 94.25 190 LEU A C 1
ATOM 1480 O O . LEU A 1 190 ? 16.459 -3.142 -10.062 1.00 94.25 190 LEU A O 1
ATOM 1484 N N . ALA A 1 191 ? 15.805 -2.547 -7.989 1.00 93.38 191 ALA A N 1
ATOM 1485 C CA . ALA A 1 191 ? 16.986 -3.057 -7.293 1.00 93.38 191 ALA A CA 1
ATOM 1486 C C . ALA A 1 191 ? 17.183 -4.571 -7.484 1.00 93.38 191 ALA A C 1
ATOM 1488 O O . ALA A 1 191 ? 18.315 -5.046 -7.512 1.00 93.38 191 ALA A O 1
ATOM 1489 N N . SER A 1 192 ? 16.096 -5.329 -7.662 1.00 92.00 192 SER A N 1
ATOM 1490 C CA . SER A 1 192 ? 16.163 -6.769 -7.945 1.00 92.00 192 SER A CA 1
ATOM 1491 C C . SER A 1 192 ? 16.623 -7.103 -9.372 1.00 92.00 192 SER A C 1
ATOM 1493 O O . SER A 1 192 ? 16.947 -8.255 -9.668 1.00 92.00 192 SER A O 1
ATOM 1495 N N . ARG A 1 193 ? 16.659 -6.120 -10.283 1.00 92.00 193 ARG A N 1
ATOM 1496 C CA . ARG A 1 193 ? 17.078 -6.331 -11.674 1.00 92.00 193 ARG A CA 1
ATOM 1497 C C . ARG A 1 193 ? 18.578 -6.162 -11.825 1.00 92.00 193 ARG A C 1
ATOM 1499 O O . ARG A 1 193 ? 19.156 -5.193 -11.351 1.00 92.00 193 ARG A O 1
ATOM 1506 N N . SER A 1 194 ? 19.175 -7.017 -12.652 1.00 92.38 194 SER A N 1
ATOM 1507 C CA . SER A 1 194 ? 20.613 -6.996 -12.957 1.00 92.38 194 SER A CA 1
ATOM 1508 C C . SER A 1 194 ? 21.149 -5.646 -13.444 1.00 92.38 194 SER A C 1
ATOM 1510 O O . SER A 1 194 ? 22.303 -5.328 -13.191 1.00 92.38 194 SER A O 1
ATOM 1512 N N . ARG A 1 195 ? 20.330 -4.850 -14.145 1.00 91.50 195 ARG A N 1
ATOM 1513 C CA . ARG A 1 195 ? 20.721 -3.526 -14.659 1.00 91.50 195 ARG A CA 1
ATOM 1514 C C . ARG A 1 195 ? 20.182 -2.349 -13.843 1.00 91.50 195 ARG A C 1
ATOM 1516 O O . ARG A 1 195 ? 20.519 -1.217 -14.161 1.00 91.50 195 ARG A O 1
ATOM 1523 N N . GLY A 1 196 ? 19.299 -2.579 -12.869 1.00 92.62 196 GLY A N 1
ATOM 1524 C CA . GLY A 1 196 ? 18.656 -1.488 -12.125 1.00 92.62 196 GLY A CA 1
ATOM 1525 C C . GLY A 1 196 ? 17.737 -0.574 -12.952 1.00 92.62 196 GLY A C 1
ATOM 1526 O O . GLY A 1 196 ? 17.342 0.482 -12.471 1.00 92.62 196 GLY A O 1
ATOM 1527 N N . VAL A 1 197 ? 17.396 -0.944 -14.193 1.00 93.69 197 VAL A N 1
ATOM 1528 C CA . VAL A 1 197 ? 16.589 -0.128 -15.119 1.00 93.69 197 VAL A CA 1
ATOM 1529 C C . VAL A 1 197 ? 15.488 -0.943 -15.792 1.00 93.69 197 VAL A C 1
ATOM 1531 O O . VAL A 1 197 ? 15.629 -2.149 -16.018 1.00 93.69 197 VAL A O 1
ATOM 1534 N N . LEU A 1 198 ? 14.385 -0.269 -16.130 1.00 93.56 198 LEU A N 1
ATOM 1535 C CA . LEU A 1 198 ? 13.301 -0.837 -16.933 1.00 93.56 198 LEU A CA 1
ATOM 1536 C C . LEU A 1 198 ? 13.658 -0.829 -18.420 1.00 93.56 198 LEU A C 1
ATOM 1538 O O . LEU A 1 198 ? 14.294 0.103 -18.910 1.00 93.56 198 LEU A O 1
ATOM 1542 N N . ALA A 1 199 ? 13.184 -1.832 -19.162 1.00 94.44 199 ALA A N 1
ATOM 1543 C CA . ALA A 1 199 ? 13.173 -1.734 -20.616 1.00 94.44 199 ALA A CA 1
ATOM 1544 C C . ALA A 1 199 ? 12.197 -0.621 -21.060 1.00 94.44 199 ALA A C 1
ATOM 1546 O O . ALA A 1 199 ? 11.200 -0.389 -20.369 1.00 94.44 199 ALA A O 1
ATOM 1547 N N . PRO A 1 200 ? 12.399 0.019 -22.227 1.00 95.38 200 PRO A N 1
ATOM 1548 C CA . PRO A 1 200 ? 11.544 1.121 -22.682 1.00 95.38 200 PRO A CA 1
ATOM 1549 C C . PRO A 1 200 ? 10.042 0.793 -22.696 1.00 95.38 200 PRO A C 1
ATOM 1551 O O . PRO A 1 200 ? 9.223 1.610 -22.285 1.00 95.38 200 PRO A O 1
ATOM 1554 N N . GLY A 1 201 ? 9.671 -0.425 -23.109 1.00 96.06 201 GLY A N 1
ATOM 1555 C CA . GLY A 1 201 ? 8.274 -0.872 -23.100 1.00 96.06 201 GLY A CA 1
ATOM 1556 C C . GLY A 1 201 ? 7.685 -0.985 -21.691 1.00 96.06 201 GLY A C 1
ATOM 1557 O O . GLY A 1 201 ? 6.565 -0.549 -21.459 1.00 96.06 201 GLY A O 1
ATOM 1558 N N . GLU A 1 202 ? 8.460 -1.501 -20.736 1.00 93.50 202 GLU A N 1
ATOM 1559 C CA . GLU A 1 202 ? 8.029 -1.634 -19.340 1.00 93.50 202 GLU A CA 1
ATOM 1560 C C . GLU A 1 202 ? 7.915 -0.264 -18.669 1.00 93.50 202 GLU A C 1
ATOM 1562 O O . GLU A 1 202 ? 6.939 -0.006 -17.973 1.00 93.50 202 GLU A O 1
ATOM 1567 N N . ALA A 1 203 ? 8.869 0.638 -18.924 1.00 95.44 203 ALA A N 1
ATOM 1568 C CA . ALA A 1 203 ? 8.813 2.014 -18.436 1.00 95.44 203 ALA A CA 1
ATOM 1569 C C . ALA A 1 203 ? 7.565 2.745 -18.948 1.00 95.44 203 ALA A C 1
ATOM 1571 O O . ALA A 1 203 ? 6.881 3.411 -18.173 1.00 95.44 203 ALA A O 1
ATOM 1572 N N . ARG A 1 204 ? 7.233 2.575 -20.236 1.00 96.50 204 ARG A N 1
ATOM 1573 C CA . ARG A 1 204 ? 6.019 3.139 -20.841 1.00 96.50 204 ARG A CA 1
ATOM 1574 C C . ARG A 1 204 ? 4.753 2.613 -20.164 1.00 96.50 204 ARG A C 1
ATOM 1576 O O . ARG A 1 204 ? 3.852 3.400 -19.885 1.00 96.50 204 ARG A O 1
ATOM 1583 N N . ASP A 1 205 ? 4.687 1.312 -19.893 1.00 94.50 205 ASP A N 1
ATOM 1584 C CA . ASP A 1 205 ? 3.530 0.701 -19.235 1.00 94.50 205 ASP A CA 1
ATOM 1585 C C . ASP A 1 205 ? 3.382 1.206 -17.793 1.00 94.50 205 ASP A C 1
ATOM 1587 O O . ASP A 1 205 ? 2.288 1.608 -17.400 1.00 94.50 205 ASP A O 1
ATOM 1591 N N . VAL A 1 206 ? 4.479 1.270 -17.029 1.00 95.12 206 VAL A N 1
ATOM 1592 C CA . VAL A 1 206 ? 4.491 1.840 -15.670 1.00 95.12 206 VAL A CA 1
ATOM 1593 C C . VAL A 1 206 ? 4.030 3.295 -15.685 1.00 95.12 206 VAL A C 1
ATOM 1595 O O . VAL A 1 206 ? 3.143 3.663 -14.918 1.00 95.12 206 VAL A O 1
ATOM 1598 N N . LEU A 1 207 ? 4.576 4.113 -16.587 1.00 96.44 207 LEU A N 1
ATOM 1599 C CA . LEU A 1 207 ? 4.208 5.522 -16.700 1.00 96.44 207 LEU A CA 1
ATOM 1600 C C . LEU A 1 207 ? 2.725 5.689 -17.045 1.00 96.44 207 LEU A C 1
ATOM 1602 O O . LEU A 1 207 ? 2.048 6.505 -16.428 1.00 96.44 207 LEU A O 1
ATOM 1606 N N . ARG A 1 208 ? 2.193 4.886 -17.974 1.00 96.38 208 ARG A N 1
ATOM 1607 C CA . ARG A 1 208 ? 0.762 4.893 -18.304 1.00 96.38 208 ARG A CA 1
ATOM 1608 C C . ARG A 1 208 ? -0.100 4.543 -17.088 1.00 96.38 208 ARG A C 1
ATOM 1610 O O . ARG A 1 208 ? -1.133 5.176 -16.894 1.00 96.38 208 ARG A O 1
ATOM 1617 N N . GLN A 1 209 ? 0.308 3.563 -16.280 1.00 95.69 209 GLN A N 1
ATOM 1618 C CA . GLN A 1 209 ? -0.423 3.191 -15.064 1.00 95.69 209 GLN A CA 1
ATOM 1619 C C . GLN A 1 209 ? -0.411 4.326 -14.031 1.00 95.69 209 GLN A C 1
ATOM 1621 O O . GLN A 1 209 ? -1.467 4.674 -13.505 1.00 95.69 209 GLN A O 1
ATOM 1626 N N . VAL A 1 210 ? 0.754 4.943 -13.794 1.00 95.88 210 VAL A N 1
ATOM 1627 C CA . VAL A 1 210 ? 0.898 6.096 -12.887 1.00 95.88 210 VAL A CA 1
ATOM 1628 C C . VAL A 1 210 ? 0.045 7.268 -13.359 1.00 95.88 210 VAL A C 1
ATOM 1630 O O . VAL A 1 210 ? -0.754 7.784 -12.587 1.00 95.88 210 VAL A O 1
ATOM 1633 N N . LEU A 1 211 ? 0.170 7.667 -14.626 1.00 96.62 211 LEU A N 1
ATOM 1634 C CA . LEU A 1 211 ? -0.600 8.780 -15.182 1.00 96.62 211 LEU A CA 1
ATOM 1635 C C . LEU A 1 211 ? -2.102 8.489 -15.182 1.00 96.62 211 LEU A C 1
ATOM 1637 O O . LEU A 1 211 ? -2.887 9.393 -14.929 1.00 96.62 211 LEU A O 1
ATOM 1641 N N . GLY A 1 212 ? -2.507 7.236 -15.408 1.00 95.88 212 GLY A N 1
ATOM 1642 C CA . GLY A 1 212 ? -3.903 6.827 -15.281 1.00 95.88 212 GLY A CA 1
ATOM 1643 C C . GLY A 1 212 ? -4.427 6.967 -13.850 1.00 95.88 212 GLY A C 1
ATOM 1644 O O . GLY A 1 212 ? -5.530 7.461 -13.658 1.00 95.88 212 GLY A O 1
ATOM 1645 N N . ALA A 1 213 ? -3.638 6.577 -12.843 1.00 95.31 213 ALA A N 1
ATOM 1646 C CA . ALA A 1 213 ? -3.997 6.785 -11.439 1.00 95.31 213 ALA A CA 1
ATOM 1647 C C . ALA A 1 213 ? -4.059 8.274 -11.070 1.00 95.31 213 ALA A C 1
ATOM 1649 O O . ALA A 1 213 ? -5.009 8.694 -10.425 1.00 95.31 213 ALA A O 1
ATOM 1650 N N . VAL A 1 214 ? -3.071 9.070 -11.491 1.00 96.06 214 VAL A N 1
ATOM 1651 C CA . VAL A 1 214 ? -3.019 10.514 -11.213 1.00 96.06 214 VAL A CA 1
ATOM 1652 C C . VAL A 1 214 ? -4.150 11.258 -11.913 1.00 96.06 214 VAL A C 1
ATOM 1654 O O . VAL A 1 214 ? -4.723 12.146 -11.313 1.00 96.06 214 VAL A O 1
ATOM 1657 N N . GLY A 1 215 ? -4.502 10.894 -13.147 1.00 97.31 215 GLY A N 1
ATOM 1658 C CA . GLY A 1 215 ? -5.632 11.509 -13.848 1.00 97.31 215 GLY A CA 1
ATOM 1659 C C . GLY A 1 215 ? -6.998 11.164 -13.247 1.00 97.31 215 GLY A C 1
ATOM 1660 O O . GLY A 1 215 ? -7.977 11.834 -13.559 1.00 97.31 215 GLY A O 1
ATOM 1661 N N . TYR A 1 216 ? -7.074 10.117 -12.422 1.00 96.19 216 TYR A N 1
ATOM 1662 C CA . TYR A 1 216 ? -8.275 9.764 -11.668 1.00 96.19 216 TYR A CA 1
ATOM 1663 C C . TYR A 1 216 ? -8.385 10.514 -10.329 1.00 96.19 216 TYR A C 1
ATOM 1665 O O . TYR A 1 216 ? -9.503 10.774 -9.887 1.00 96.19 216 TYR A O 1
ATOM 1673 N N . LEU A 1 217 ? -7.251 10.807 -9.681 1.00 94.62 217 LEU A N 1
ATOM 1674 C CA . LEU A 1 217 ? -7.177 11.516 -8.397 1.00 94.62 217 LEU A CA 1
ATOM 1675 C C . LEU A 1 217 ? -7.371 13.027 -8.570 1.00 94.62 217 LEU A C 1
ATOM 1677 O O . LEU A 1 217 ? -8.034 13.608 -7.682 1.00 94.62 217 LEU A O 1
#

Radius of gyration: 27.22 Å; chains: 1; bounding box: 49×90×67 Å